Protein AF-A0AAV0F0S5-F1 (afdb_monomer_lite)

Structure (mmCIF, N/CA/C/O backbone):
data_AF-A0AAV0F0S5-F1
#
_entry.id   AF-A0AAV0F0S5-F1
#
loop_
_atom_site.group_PDB
_atom_site.id
_atom_site.type_symbol
_atom_site.label_atom_id
_atom_site.label_alt_id
_atom_site.label_comp_id
_atom_site.label_asym_id
_atom_site.label_entity_id
_atom_site.label_seq_id
_atom_site.pdbx_PDB_ins_code
_atom_site.Cartn_x
_atom_site.Cartn_y
_atom_site.Cartn_z
_atom_site.occupancy
_atom_site.B_iso_or_equiv
_atom_site.auth_seq_id
_atom_site.auth_comp_id
_atom_site.auth_asym_id
_atom_site.auth_atom_id
_atom_site.pdbx_PDB_model_num
ATOM 1 N N . MET A 1 1 ? 5.215 -24.423 -6.936 1.00 80.44 1 MET A N 1
ATOM 2 C CA . MET A 1 1 ? 5.746 -23.051 -6.999 1.00 80.44 1 MET A CA 1
ATOM 3 C C . MET A 1 1 ? 5.477 -22.567 -8.406 1.00 80.44 1 MET A C 1
ATOM 5 O O . MET A 1 1 ? 5.704 -23.356 -9.315 1.00 80.44 1 MET A O 1
ATOM 9 N N . THR A 1 2 ? 4.911 -21.379 -8.578 1.00 93.62 2 THR A N 1
ATOM 10 C CA . THR A 1 2 ? 4.655 -20.808 -9.909 1.00 93.62 2 THR A CA 1
ATOM 11 C C . THR A 1 2 ? 5.805 -19.879 -10.253 1.00 93.62 2 THR A C 1
ATOM 13 O O . THR A 1 2 ? 6.111 -18.997 -9.453 1.00 93.62 2 THR A O 1
ATOM 16 N N . ASP A 1 3 ? 6.445 -20.079 -11.400 1.00 95.69 3 ASP A N 1
ATOM 17 C CA . ASP A 1 3 ? 7.472 -19.161 -11.885 1.00 95.69 3 ASP A CA 1
ATOM 18 C C . ASP A 1 3 ? 6.810 -17.918 -12.485 1.00 95.69 3 ASP A C 1
ATOM 20 O O . ASP A 1 3 ? 5.857 -18.015 -13.261 1.00 95.69 3 ASP A O 1
ATOM 24 N N . CYS A 1 4 ? 7.280 -16.738 -12.095 1.00 96.50 4 CYS A N 1
ATOM 25 C CA . CYS A 1 4 ? 6.761 -15.458 -12.559 1.00 96.50 4 CYS A CA 1
ATOM 26 C C . CYS A 1 4 ? 7.911 -14.504 -12.866 1.00 96.50 4 CYS A C 1
ATOM 28 O O . CYS A 1 4 ? 8.893 -14.429 -12.126 1.00 96.50 4 CYS A O 1
ATOM 30 N N . ILE A 1 5 ? 7.757 -13.744 -13.944 1.00 96.31 5 ILE A N 1
ATOM 31 C CA . ILE A 1 5 ? 8.753 -12.773 -14.379 1.00 96.31 5 ILE A CA 1
ATOM 32 C C . ILE A 1 5 ? 8.705 -11.551 -13.465 1.00 96.31 5 ILE A C 1
ATOM 34 O O . ILE A 1 5 ? 7.685 -10.868 -13.377 1.00 96.31 5 ILE A O 1
ATOM 38 N N . PHE A 1 6 ? 9.822 -11.266 -12.808 1.00 97.12 6 PHE A N 1
ATOM 39 C CA . PHE A 1 6 ? 10.027 -10.093 -11.978 1.00 97.12 6 PHE A CA 1
ATOM 40 C C . PHE A 1 6 ? 10.929 -9.104 -12.706 1.00 97.12 6 PHE A C 1
ATOM 42 O O . PHE A 1 6 ? 12.131 -9.310 -12.854 1.00 97.12 6 PHE A O 1
ATOM 49 N N . ILE A 1 7 ? 10.338 -8.004 -13.158 1.00 96.06 7 ILE A N 1
ATOM 50 C CA . ILE A 1 7 ? 11.076 -6.976 -13.883 1.00 96.06 7 ILE A CA 1
ATOM 51 C C . ILE A 1 7 ? 11.902 -6.147 -12.904 1.00 96.06 7 ILE A C 1
ATOM 53 O O . ILE A 1 7 ? 11.374 -5.586 -11.936 1.00 96.06 7 ILE A O 1
ATOM 57 N N . VAL A 1 8 ? 13.189 -6.025 -13.214 1.00 94.81 8 VAL A N 1
ATOM 58 C CA . VAL A 1 8 ? 14.142 -5.141 -12.549 1.00 94.81 8 VAL A CA 1
ATOM 59 C C . VAL A 1 8 ? 14.718 -4.145 -13.553 1.00 94.81 8 VAL A C 1
ATOM 61 O O . VAL A 1 8 ? 14.645 -4.322 -14.768 1.00 94.81 8 VAL A O 1
ATOM 64 N N . ARG A 1 9 ? 15.250 -3.037 -13.042 1.00 92.44 9 ARG A N 1
ATOM 65 C CA . ARG A 1 9 ? 15.855 -1.991 -13.868 1.00 92.44 9 ARG A CA 1
ATOM 66 C C . ARG A 1 9 ? 17.347 -2.243 -14.007 1.00 92.44 9 ARG A C 1
ATOM 68 O O . ARG A 1 9 ? 18.013 -2.455 -12.992 1.00 92.44 9 ARG A O 1
ATOM 75 N N . ASP A 1 10 ? 17.879 -2.083 -15.212 1.00 91.00 10 ASP A N 1
ATOM 76 C CA . ASP A 1 10 ? 19.322 -1.991 -15.414 1.00 91.00 10 ASP A CA 1
ATOM 77 C C . ASP A 1 10 ? 19.907 -0.847 -14.568 1.00 91.00 10 ASP A C 1
ATOM 79 O O . ASP A 1 10 ? 19.306 0.222 -14.416 1.00 91.00 10 ASP A O 1
ATOM 83 N N . ALA A 1 11 ? 21.110 -1.039 -14.018 1.00 85.12 11 ALA A N 1
ATOM 84 C CA . ALA A 1 11 ? 21.706 -0.106 -13.053 1.00 85.12 11 ALA A CA 1
ATOM 85 C C . ALA A 1 11 ? 21.793 1.350 -13.561 1.00 85.12 11 ALA A C 1
ATOM 87 O O . ALA A 1 11 ? 21.666 2.292 -12.777 1.00 85.12 11 ALA A O 1
ATOM 88 N N . ASN A 1 12 ? 21.964 1.529 -14.874 1.00 81.69 12 ASN A N 1
ATOM 89 C CA . ASN A 1 12 ? 22.128 2.831 -15.518 1.00 81.69 12 ASN A CA 1
ATOM 90 C C . ASN A 1 12 ? 20.879 3.312 -16.271 1.00 81.69 12 ASN A C 1
ATOM 92 O O . ASN A 1 12 ? 20.899 4.417 -16.818 1.00 81.69 12 ASN A O 1
ATOM 96 N N . ASP A 1 13 ? 19.797 2.527 -16.311 1.00 84.12 13 ASP A N 1
ATOM 97 C CA . ASP A 1 13 ? 18.591 2.944 -17.021 1.00 84.12 13 ASP A CA 1
ATOM 98 C C . ASP A 1 13 ? 17.788 3.963 -16.203 1.00 84.12 13 ASP A C 1
ATOM 100 O O . ASP A 1 13 ? 17.496 3.788 -15.020 1.00 84.12 13 ASP A O 1
ATOM 104 N N . ARG A 1 14 ? 17.419 5.061 -16.861 1.00 81.81 14 ARG A N 1
ATOM 105 C CA . ARG A 1 14 ? 16.510 6.094 -16.339 1.00 81.81 14 ARG A CA 1
ATOM 106 C C . ARG A 1 14 ? 15.388 6.413 -17.324 1.00 81.81 14 ARG A C 1
ATOM 108 O O . ARG A 1 14 ? 14.684 7.400 -17.150 1.00 81.81 14 ARG A O 1
ATOM 115 N N . SER A 1 15 ? 15.238 5.607 -18.374 1.00 85.19 15 SER A N 1
ATOM 116 C CA . SER A 1 15 ? 14.303 5.863 -19.472 1.00 85.19 15 SER A CA 1
ATOM 117 C C . SER A 1 15 ? 12.843 5.577 -19.126 1.00 85.19 15 SER A C 1
ATOM 119 O O . SER A 1 15 ? 11.958 5.925 -19.906 1.00 85.19 15 SER A O 1
ATOM 121 N N . GLY A 1 16 ? 12.591 4.910 -17.994 1.00 88.25 16 GLY A N 1
ATOM 122 C CA . GLY A 1 16 ? 11.254 4.474 -17.604 1.00 88.25 16 GLY A CA 1
ATOM 123 C C . GLY A 1 16 ? 10.758 3.249 -18.374 1.00 88.25 16 GLY A C 1
ATOM 124 O O . GLY A 1 16 ? 9.627 2.830 -18.151 1.00 88.25 16 GLY A O 1
ATOM 125 N N . ARG A 1 17 ? 11.584 2.651 -19.248 1.00 89.69 17 ARG A N 1
ATOM 126 C CA . ARG A 1 17 ? 11.204 1.490 -20.068 1.00 89.69 17 ARG A CA 1
ATOM 127 C C . ARG A 1 17 ? 10.786 0.299 -19.220 1.00 89.69 17 ARG A C 1
ATOM 129 O O . ARG A 1 17 ? 9.694 -0.207 -19.423 1.00 89.69 17 ARG A O 1
ATOM 136 N N . ALA A 1 18 ? 11.581 -0.063 -18.209 1.00 92.56 18 ALA A N 1
ATOM 137 C CA . ALA A 1 18 ? 11.238 -1.157 -17.298 1.00 92.56 18 ALA A CA 1
ATOM 138 C C . ALA A 1 18 ? 9.847 -0.977 -16.664 1.00 92.56 18 ALA A C 1
ATOM 140 O O . ALA A 1 18 ? 9.053 -1.908 -16.567 1.00 92.56 18 ALA A O 1
ATOM 141 N N . PHE A 1 19 ? 9.530 0.259 -16.277 1.00 93.50 19 PHE A N 1
ATOM 142 C CA . PHE A 1 19 ? 8.252 0.602 -15.669 1.00 93.50 19 PHE A CA 1
ATOM 143 C C . PHE A 1 19 ? 7.096 0.547 -16.678 1.00 93.50 19 PHE A C 1
ATOM 145 O O . PHE A 1 19 ? 6.033 0.006 -16.371 1.00 93.50 19 PHE A O 1
ATOM 152 N N . ALA A 1 20 ? 7.307 1.072 -17.887 1.00 91.38 20 ALA A N 1
ATOM 153 C CA . ALA A 1 20 ? 6.333 1.022 -18.971 1.00 91.38 20 ALA A CA 1
ATOM 154 C C . ALA A 1 20 ? 6.019 -0.427 -19.385 1.00 91.38 20 ALA A C 1
ATOM 156 O O . ALA A 1 20 ? 4.849 -0.773 -19.535 1.00 91.38 20 ALA A O 1
ATOM 157 N N . SER A 1 21 ? 7.035 -1.293 -19.464 1.00 91.38 21 SER A N 1
ATOM 158 C CA . SER A 1 21 ? 6.871 -2.728 -19.722 1.00 91.38 21 SER A CA 1
ATOM 159 C C . SER A 1 21 ? 6.011 -3.407 -18.658 1.00 91.38 21 SER A C 1
ATOM 161 O O . SER A 1 21 ? 5.081 -4.131 -19.004 1.00 91.38 21 SER A O 1
ATOM 163 N N . CYS A 1 22 ? 6.238 -3.127 -1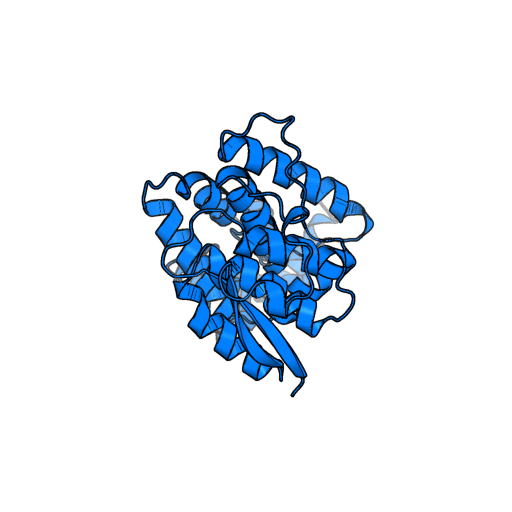7.368 1.00 92.75 22 CYS A N 1
ATOM 164 C CA . CYS A 1 22 ? 5.366 -3.637 -16.306 1.00 92.75 22 CYS A CA 1
ATOM 165 C C . CYS A 1 22 ? 3.912 -3.182 -16.477 1.00 92.75 22 CYS A C 1
ATOM 167 O O . CYS A 1 22 ? 2.997 -3.964 -16.242 1.00 92.75 22 CYS A O 1
ATOM 169 N N . CYS A 1 23 ? 3.685 -1.922 -16.864 1.00 91.75 23 CYS A N 1
ATOM 170 C CA . CYS A 1 23 ? 2.331 -1.407 -17.075 1.00 91.75 23 CYS A CA 1
ATOM 171 C C . CYS A 1 23 ? 1.627 -2.133 -18.226 1.00 91.75 23 CYS A C 1
ATOM 173 O O . CYS A 1 23 ? 0.479 -2.538 -18.062 1.00 91.75 23 CYS A O 1
ATOM 175 N N . ALA A 1 24 ? 2.329 -2.342 -19.345 1.00 90.44 24 ALA A N 1
ATOM 176 C CA . ALA A 1 24 ? 1.813 -3.103 -20.480 1.00 90.44 24 ALA A CA 1
ATOM 177 C C . ALA A 1 24 ? 1.439 -4.534 -20.069 1.00 90.44 24 ALA A C 1
ATOM 179 O O . ALA A 1 24 ? 0.318 -4.974 -20.302 1.00 90.44 24 ALA A O 1
ATOM 180 N N . LEU A 1 25 ? 2.335 -5.216 -19.348 1.00 91.88 25 LEU A N 1
ATOM 181 C CA . LEU A 1 25 ? 2.084 -6.571 -18.860 1.00 91.88 25 LEU A CA 1
ATOM 182 C C . LEU A 1 25 ? 0.905 -6.640 -17.887 1.00 91.88 25 LEU A C 1
ATOM 184 O O . LEU A 1 25 ? 0.163 -7.612 -17.915 1.00 91.88 25 LEU A O 1
ATOM 188 N N . ILE A 1 26 ? 0.692 -5.629 -17.039 1.00 93.06 26 ILE A N 1
ATOM 189 C CA . ILE A 1 26 ? -0.471 -5.592 -16.139 1.00 93.06 26 ILE A CA 1
ATOM 190 C C . ILE A 1 26 ? -1.779 -5.492 -16.922 1.00 93.06 26 ILE A C 1
ATOM 192 O O . ILE A 1 26 ? -2.748 -6.143 -16.533 1.00 93.06 26 ILE A O 1
ATOM 196 N N . TRP A 1 27 ? -1.839 -4.697 -17.992 1.00 88.19 27 TRP A N 1
ATOM 197 C CA . TRP A 1 27 ? -3.078 -4.522 -18.757 1.00 88.19 27 TRP A CA 1
ATOM 198 C C . TRP A 1 27 ? -3.574 -5.819 -19.392 1.00 88.19 27 TRP A C 1
ATOM 200 O O . TRP A 1 27 ? -4.781 -6.056 -19.373 1.00 88.19 27 TRP A O 1
ATOM 210 N N . ASP A 1 28 ? -2.654 -6.677 -19.828 1.00 87.12 28 ASP A N 1
ATOM 211 C CA . ASP A 1 28 ? -2.968 -7.943 -20.494 1.00 87.12 28 ASP A CA 1
ATOM 212 C C . ASP A 1 28 ? -2.883 -9.166 -19.556 1.00 87.12 28 ASP A C 1
ATOM 214 O O . ASP A 1 28 ? -2.967 -10.312 -20.000 1.00 87.12 28 ASP A O 1
ATOM 218 N N . CYS A 1 29 ? -2.710 -8.956 -18.243 1.00 90.62 29 CYS A N 1
ATOM 219 C CA . CYS A 1 29 ? -2.551 -10.048 -17.283 1.00 90.62 29 CYS A CA 1
ATOM 220 C C . CYS A 1 29 ? -3.854 -10.404 -16.555 1.00 90.62 29 CYS A C 1
ATOM 222 O O . CYS A 1 29 ? -4.345 -9.657 -15.698 1.00 90.62 29 CYS A O 1
ATOM 224 N N . ASP A 1 30 ? -4.334 -11.618 -16.831 1.00 88.38 30 ASP A N 1
ATOM 225 C CA . ASP A 1 30 ? -5.428 -12.275 -16.106 1.00 88.38 30 ASP A CA 1
ATOM 226 C C . ASP A 1 30 ? -4.936 -13.244 -15.013 1.00 88.38 30 ASP A C 1
ATOM 228 O O . ASP A 1 30 ? -5.698 -13.627 -14.119 1.00 88.38 30 ASP A O 1
ATOM 232 N N . GLU A 1 31 ? -3.662 -13.658 -15.050 1.00 93.06 31 GLU A N 1
ATOM 233 C CA . GLU A 1 31 ? -3.106 -14.603 -14.077 1.00 93.06 31 GLU A CA 1
ATOM 234 C C . GLU A 1 31 ? -2.739 -13.890 -12.773 1.00 93.06 31 GLU A C 1
ATOM 236 O O . GLU A 1 31 ? -1.937 -12.959 -12.721 1.00 93.06 31 GLU A O 1
ATOM 241 N N . SER A 1 32 ? -3.344 -14.347 -11.680 1.00 92.00 32 SER A N 1
ATOM 242 C CA . SER A 1 32 ? -3.296 -13.649 -10.400 1.00 92.00 32 SER A CA 1
ATOM 243 C C . SER A 1 32 ? -1.883 -13.507 -9.820 1.00 92.00 32 SER A C 1
ATOM 245 O O . SER A 1 32 ? -1.608 -12.525 -9.128 1.00 92.00 32 SER A O 1
ATOM 247 N N . SER A 1 33 ? -1.007 -14.493 -10.010 1.00 94.62 33 SER A N 1
ATOM 248 C CA . SER A 1 33 ? 0.351 -14.493 -9.452 1.00 94.62 33 SER A CA 1
ATOM 249 C C . SER A 1 33 ? 1.271 -13.568 -10.245 1.00 94.62 33 SER A C 1
ATOM 251 O O . SER A 1 33 ? 1.870 -12.680 -9.645 1.00 94.62 33 SER A O 1
ATOM 253 N N . ALA A 1 34 ? 1.284 -13.682 -11.570 1.00 95.81 34 ALA A N 1
ATOM 254 C CA . ALA A 1 34 ? 2.013 -12.822 -12.490 1.00 95.81 34 ALA A CA 1
ATOM 255 C C . ALA A 1 34 ? 1.593 -11.359 -12.325 1.00 95.81 34 ALA A C 1
ATOM 257 O O . ALA A 1 34 ? 2.450 -10.501 -12.141 1.00 95.81 34 ALA A O 1
ATOM 258 N N . LEU A 1 35 ? 0.287 -11.076 -12.238 1.00 96.25 35 LEU A N 1
ATOM 259 C CA . LEU A 1 35 ? -0.223 -9.733 -11.951 1.00 96.25 35 LEU A CA 1
ATOM 260 C C . LEU A 1 35 ? 0.368 -9.156 -10.656 1.00 96.25 35 LEU A C 1
ATOM 262 O O . LEU A 1 35 ? 0.749 -7.987 -10.601 1.00 96.25 35 LEU A O 1
ATOM 266 N N . CYS A 1 36 ? 0.432 -9.966 -9.597 1.00 96.25 36 CYS A N 1
ATOM 267 C CA . CYS A 1 36 ? 1.005 -9.543 -8.322 1.00 96.25 36 CYS A CA 1
ATOM 268 C C . CYS A 1 36 ? 2.517 -9.332 -8.420 1.00 96.25 36 CYS A C 1
ATOM 270 O O . CYS A 1 36 ? 3.036 -8.406 -7.800 1.00 96.25 36 CYS A O 1
ATOM 272 N N . VAL A 1 37 ? 3.217 -10.133 -9.223 1.00 97.44 37 VAL A N 1
ATOM 273 C CA . VAL A 1 37 ? 4.641 -9.924 -9.491 1.00 97.44 37 VAL A CA 1
ATOM 274 C C . VAL A 1 37 ? 4.875 -8.639 -10.274 1.00 97.44 37 VAL A C 1
ATOM 276 O O . VAL A 1 37 ? 5.690 -7.834 -9.837 1.00 97.44 37 VAL A O 1
ATOM 279 N N . TYR A 1 38 ? 4.103 -8.356 -11.323 1.00 96.88 38 TYR A N 1
ATOM 280 C CA . TYR A 1 38 ? 4.221 -7.107 -12.082 1.00 96.88 38 TYR A CA 1
ATOM 281 C C . TYR A 1 38 ? 3.857 -5.871 -11.250 1.00 96.88 38 TYR A C 1
ATOM 283 O O . TYR A 1 38 ? 4.544 -4.849 -11.313 1.00 96.88 38 TYR A O 1
ATOM 291 N N . ALA A 1 39 ? 2.823 -5.957 -10.405 1.00 96.69 39 ALA A N 1
ATOM 292 C CA . ALA A 1 39 ? 2.501 -4.899 -9.447 1.00 96.69 39 ALA A CA 1
ATOM 293 C C . ALA A 1 39 ? 3.639 -4.688 -8.432 1.00 96.69 39 ALA A C 1
ATOM 295 O O . ALA A 1 39 ? 3.985 -3.550 -8.109 1.00 96.69 39 ALA A O 1
ATOM 296 N N . GLY A 1 40 ? 4.248 -5.781 -7.967 1.00 97.31 40 GLY A N 1
ATOM 297 C CA . GLY A 1 40 ? 5.458 -5.775 -7.154 1.00 97.31 40 GLY A CA 1
ATOM 298 C C . GLY A 1 40 ? 6.626 -5.079 -7.839 1.00 97.31 40 GLY A C 1
ATOM 299 O O . GLY A 1 40 ? 7.205 -4.167 -7.253 1.00 97.31 40 GLY A O 1
ATOM 300 N N . SER A 1 41 ? 6.908 -5.439 -9.094 1.00 97.25 41 SER A N 1
ATOM 301 C CA . SER A 1 41 ? 7.938 -4.814 -9.925 1.00 97.25 41 SER A CA 1
ATOM 302 C C . SER A 1 41 ? 7.724 -3.311 -10.033 1.00 97.25 41 SER A C 1
ATOM 304 O O . SER A 1 41 ? 8.652 -2.558 -9.759 1.00 97.25 41 SER A O 1
ATOM 306 N N . ILE A 1 42 ? 6.505 -2.842 -10.332 1.00 96.00 42 ILE A N 1
ATOM 307 C CA . ILE A 1 42 ? 6.183 -1.403 -10.337 1.00 96.00 42 ILE A CA 1
ATOM 308 C C . ILE A 1 42 ? 6.586 -0.740 -9.019 1.00 96.00 42 ILE A C 1
ATOM 310 O O . ILE A 1 42 ? 7.257 0.293 -9.036 1.00 96.00 42 ILE A O 1
ATOM 314 N N . ILE A 1 43 ? 6.215 -1.336 -7.881 1.00 97.19 43 ILE A N 1
ATOM 315 C CA . ILE A 1 43 ? 6.516 -0.783 -6.556 1.00 97.19 43 ILE A CA 1
ATOM 316 C C . ILE A 1 43 ? 8.031 -0.715 -6.327 1.00 97.19 43 ILE A C 1
ATOM 318 O O . ILE A 1 43 ? 8.541 0.327 -5.908 1.00 97.19 43 ILE A O 1
ATOM 322 N N . THR A 1 44 ? 8.752 -1.797 -6.624 1.00 97.25 44 THR A N 1
ATOM 323 C CA . THR A 1 44 ? 10.189 -1.925 -6.352 1.00 97.25 44 THR A CA 1
ATOM 324 C C . THR A 1 44 ? 11.080 -1.205 -7.360 1.00 97.25 44 THR A C 1
ATOM 326 O O . THR A 1 44 ? 12.207 -0.860 -7.024 1.00 97.25 44 THR A O 1
ATOM 329 N N . LEU A 1 45 ? 10.603 -0.935 -8.578 1.00 96.19 45 LEU A N 1
ATOM 330 C CA . LEU A 1 45 ? 11.345 -0.159 -9.580 1.00 96.19 45 LEU A CA 1
ATOM 331 C C . LEU A 1 45 ? 11.564 1.292 -9.129 1.00 96.19 45 LEU A C 1
ATOM 333 O O . LEU A 1 45 ? 12.600 1.885 -9.425 1.00 96.19 45 LEU A O 1
ATOM 337 N N . VAL A 1 46 ? 10.598 1.851 -8.398 1.00 94.88 46 VAL A N 1
ATOM 338 C CA . VAL A 1 46 ? 10.691 3.188 -7.789 1.00 94.88 46 VAL A CA 1
ATOM 339 C C . VAL A 1 46 ? 11.312 3.124 -6.393 1.00 94.88 46 VAL A C 1
ATOM 341 O O . VAL A 1 46 ? 12.022 4.045 -5.999 1.00 94.88 46 VAL A O 1
ATOM 344 N N . ALA A 1 47 ? 11.107 2.021 -5.668 1.00 95.38 47 ALA A N 1
ATOM 345 C CA . ALA A 1 47 ? 11.640 1.803 -4.326 1.00 95.38 47 ALA A CA 1
ATOM 346 C C . ALA A 1 47 ? 12.498 0.519 -4.245 1.00 95.38 47 ALA A C 1
ATOM 348 O O . ALA A 1 47 ? 12.047 -0.486 -3.682 1.00 95.38 47 ALA A O 1
ATOM 349 N N . PRO A 1 48 ? 13.742 0.514 -4.771 1.00 95.69 48 PRO A N 1
ATOM 350 C CA . PRO A 1 48 ? 14.571 -0.697 -4.830 1.00 95.69 48 PRO A CA 1
ATOM 351 C C . PRO A 1 48 ? 14.890 -1.313 -3.463 1.00 95.69 48 PRO A C 1
ATOM 353 O O . PRO A 1 48 ? 15.089 -2.522 -3.356 1.00 95.69 48 PRO A O 1
ATOM 356 N N . SER A 1 49 ? 14.881 -0.511 -2.394 1.00 96.44 49 SER A N 1
ATOM 357 C CA . SER A 1 49 ? 15.040 -0.989 -1.015 1.00 96.44 49 SER A CA 1
ATOM 358 C C . SER A 1 49 ? 13.942 -1.969 -0.578 1.00 96.44 49 SER A C 1
ATOM 360 O O . SER A 1 49 ? 14.144 -2.724 0.369 1.00 96.44 49 SER A O 1
ATOM 362 N N . LEU A 1 50 ? 12.805 -2.013 -1.281 1.00 97.81 50 LEU A N 1
ATOM 363 C CA . LEU A 1 50 ? 11.709 -2.940 -1.003 1.00 97.81 50 LEU A CA 1
ATOM 364 C C . LEU A 1 50 ? 11.891 -4.327 -1.639 1.00 97.81 50 LEU A C 1
ATOM 366 O O . LEU A 1 50 ? 11.146 -5.241 -1.285 1.00 97.81 50 LEU A O 1
ATOM 370 N N . ILE A 1 51 ? 12.870 -4.520 -2.534 1.00 97.75 51 ILE A N 1
ATOM 371 C CA . ILE A 1 51 ? 13.092 -5.799 -3.234 1.00 97.75 51 ILE A CA 1
ATOM 372 C C . ILE A 1 51 ? 13.242 -6.980 -2.257 1.00 97.75 51 ILE A C 1
ATOM 374 O O . ILE A 1 51 ? 12.530 -7.969 -2.438 1.00 97.75 51 ILE A O 1
ATOM 378 N N . PRO A 1 52 ? 14.081 -6.926 -1.200 1.00 97.94 52 PRO A N 1
ATOM 379 C CA . PRO A 1 52 ? 14.238 -8.064 -0.289 1.00 97.94 52 PRO A CA 1
ATOM 380 C C . PRO A 1 52 ? 12.924 -8.467 0.398 1.00 97.94 52 PRO A C 1
ATOM 382 O O . PRO A 1 52 ? 12.617 -9.655 0.538 1.00 97.94 52 PRO A O 1
ATOM 385 N N . HIS A 1 53 ? 12.110 -7.477 0.771 1.00 97.88 53 HIS A N 1
ATOM 386 C CA . HIS A 1 53 ? 10.800 -7.690 1.384 1.00 97.88 53 HIS A CA 1
ATOM 387 C C . HIS A 1 53 ? 9.802 -8.282 0.385 1.00 97.88 53 HIS A C 1
ATOM 389 O O . HIS A 1 53 ? 9.077 -9.218 0.719 1.00 97.88 53 HIS A O 1
ATOM 395 N N . PHE A 1 54 ? 9.818 -7.798 -0.859 1.00 97.88 54 PHE A N 1
ATOM 396 C CA . PHE A 1 54 ? 8.986 -8.336 -1.929 1.00 97.88 54 PHE A CA 1
ATOM 397 C C . PHE A 1 54 ? 9.313 -9.806 -2.242 1.00 97.88 54 PHE A C 1
ATOM 399 O O . PHE A 1 54 ? 8.404 -10.628 -2.368 1.00 97.88 54 PHE A O 1
ATOM 406 N N . ARG A 1 55 ? 10.602 -10.171 -2.306 1.00 97.62 55 ARG A N 1
ATOM 407 C CA . ARG A 1 55 ? 11.036 -11.562 -2.545 1.00 97.62 55 ARG A CA 1
ATOM 408 C C . ARG A 1 55 ? 10.612 -12.509 -1.425 1.00 97.62 55 ARG A C 1
ATOM 410 O O . ARG A 1 55 ? 10.140 -13.615 -1.692 1.00 97.62 55 ARG A O 1
ATOM 417 N N . THR A 1 56 ? 10.748 -12.059 -0.178 1.00 96.62 56 THR A N 1
ATOM 418 C CA . THR A 1 56 ? 10.332 -12.828 1.005 1.00 96.62 56 THR A CA 1
ATOM 419 C C . THR A 1 56 ? 8.839 -13.141 0.935 1.00 96.62 56 THR A C 1
ATOM 421 O O . THR A 1 56 ? 8.432 -14.297 1.020 1.00 96.62 56 THR A O 1
ATOM 424 N N . MET A 1 57 ? 8.027 -12.120 0.679 1.00 96.06 57 MET A N 1
ATOM 425 C CA . MET A 1 57 ? 6.577 -12.248 0.557 1.00 96.06 57 MET A CA 1
ATOM 426 C C . MET A 1 57 ? 6.154 -13.082 -0.666 1.00 96.06 57 MET A C 1
ATOM 428 O O . MET A 1 57 ? 5.274 -13.932 -0.552 1.00 96.06 57 MET A O 1
ATOM 432 N N . SER A 1 58 ? 6.840 -12.958 -1.807 1.00 95.38 58 SER A N 1
ATOM 433 C CA . SER A 1 58 ? 6.592 -13.803 -2.992 1.00 95.38 58 SER A CA 1
ATOM 434 C C . SER A 1 58 ? 6.830 -15.291 -2.712 1.00 95.38 58 SER A C 1
ATOM 436 O O . SER A 1 58 ? 6.040 -16.137 -3.131 1.00 95.38 58 SER A O 1
ATOM 438 N N . THR A 1 59 ? 7.857 -15.610 -1.921 1.00 95.06 59 THR A N 1
ATOM 439 C CA . THR A 1 59 ? 8.142 -16.988 -1.492 1.00 95.06 59 THR A CA 1
ATOM 440 C C . THR A 1 59 ? 7.002 -17.550 -0.636 1.00 95.06 59 THR A C 1
ATOM 442 O O . THR A 1 59 ? 6.581 -18.689 -0.838 1.00 95.06 59 THR A O 1
ATOM 445 N N . VAL A 1 60 ? 6.439 -16.742 0.272 1.00 92.75 60 VAL A N 1
ATOM 446 C CA . VAL A 1 60 ? 5.266 -17.115 1.089 1.00 92.75 60 VAL A CA 1
ATOM 447 C C . VAL A 1 60 ? 4.028 -17.365 0.220 1.00 92.75 60 VAL A C 1
ATOM 449 O O . VAL A 1 60 ? 3.232 -18.253 0.521 1.00 92.75 60 VAL A O 1
ATOM 452 N N . LEU A 1 61 ? 3.889 -16.640 -0.893 1.00 92.31 61 LEU A N 1
ATOM 453 C CA . LEU A 1 61 ? 2.831 -16.860 -1.884 1.00 92.31 61 LEU A CA 1
ATOM 454 C C . LEU A 1 61 ? 3.073 -18.088 -2.782 1.00 92.31 61 LEU A C 1
ATOM 456 O O . LEU A 1 61 ? 2.237 -18.388 -3.635 1.00 92.31 61 LEU A O 1
ATOM 460 N N . GLY A 1 62 ? 4.186 -18.809 -2.606 1.00 95.19 62 GLY A N 1
ATOM 461 C CA . GLY A 1 62 ? 4.546 -19.956 -3.438 1.00 95.19 62 GLY A CA 1
ATOM 462 C C . GLY A 1 62 ? 4.959 -19.564 -4.858 1.00 95.19 62 GLY A C 1
ATOM 463 O O . GLY A 1 62 ? 4.810 -20.377 -5.777 1.00 95.19 62 GLY A O 1
ATOM 464 N N . VAL A 1 63 ? 5.457 -18.339 -5.038 1.00 96.56 63 VAL A N 1
ATOM 465 C CA . VAL A 1 63 ? 5.918 -17.795 -6.317 1.00 96.56 63 VAL A CA 1
ATOM 466 C C . VAL A 1 63 ? 7.444 -17.760 -6.345 1.00 96.56 63 VAL A C 1
ATOM 468 O O . VAL A 1 63 ? 8.086 -17.270 -5.418 1.00 96.56 63 VAL A O 1
ATOM 471 N N . SER A 1 64 ? 8.008 -18.281 -7.427 1.00 96.62 64 SER A N 1
ATOM 472 C CA . SER A 1 64 ? 9.427 -18.211 -7.761 1.00 96.62 64 SER A CA 1
ATOM 473 C C . SER A 1 64 ? 9.623 -17.058 -8.745 1.00 96.62 64 SER A C 1
ATOM 475 O O . SER A 1 64 ? 8.869 -16.920 -9.707 1.00 96.62 64 SER A O 1
ATOM 477 N N . LEU A 1 65 ? 10.576 -16.172 -8.457 1.00 97.44 65 LEU A N 1
ATOM 478 C CA . LEU A 1 65 ? 10.797 -14.955 -9.237 1.00 97.44 65 LEU A CA 1
ATOM 479 C C . LEU A 1 65 ? 11.947 -15.170 -10.217 1.00 97.44 65 LEU A C 1
ATOM 481 O O . LEU A 1 65 ? 13.054 -15.506 -9.798 1.00 97.44 65 LEU A O 1
ATOM 485 N N . ILE A 1 66 ? 11.678 -14.931 -11.497 1.00 96.56 66 ILE A N 1
ATOM 486 C CA . ILE A 1 66 ? 12.681 -14.903 -12.561 1.00 96.56 66 ILE A CA 1
ATOM 487 C C . ILE A 1 66 ? 12.981 -13.441 -12.854 1.00 96.56 66 ILE A C 1
ATOM 489 O O . ILE A 1 66 ? 12.125 -12.730 -13.378 1.00 96.56 66 ILE A O 1
ATOM 493 N N . ASP A 1 67 ? 14.174 -12.989 -12.486 1.00 95.69 67 ASP A N 1
ATOM 494 C CA . ASP A 1 67 ? 14.587 -11.614 -12.740 1.00 95.69 67 ASP A CA 1
ATOM 495 C C . ASP A 1 67 ? 14.783 -11.392 -14.241 1.00 95.69 67 ASP A C 1
ATOM 497 O O . ASP A 1 67 ? 15.476 -12.167 -14.896 1.00 95.69 67 ASP A O 1
ATOM 501 N N . VAL A 1 68 ? 14.185 -10.321 -14.760 1.00 95.12 68 VAL A N 1
ATOM 502 C CA . VAL A 1 68 ? 14.415 -9.832 -16.122 1.00 95.12 68 VAL A CA 1
ATOM 503 C C . VAL A 1 68 ? 14.786 -8.358 -16.042 1.00 95.12 68 VAL A C 1
ATOM 505 O O . VAL A 1 68 ? 13.999 -7.528 -15.573 1.00 95.12 68 VAL A O 1
ATOM 508 N N . SER A 1 69 ? 15.998 -8.038 -16.473 1.00 93.19 69 SER A N 1
ATOM 509 C CA . SER A 1 69 ? 16.591 -6.707 -16.392 1.00 93.19 69 SER A CA 1
ATOM 510 C C . SER A 1 69 ? 16.284 -5.922 -17.657 1.00 93.19 69 SER A C 1
ATOM 512 O O . SER A 1 69 ? 16.613 -6.334 -18.764 1.00 93.19 69 SER A O 1
ATOM 514 N N . LEU A 1 70 ? 15.617 -4.781 -17.515 1.00 91.00 70 LEU A N 1
ATOM 515 C CA . LEU A 1 70 ? 15.255 -3.942 -18.654 1.00 91.00 70 LEU A CA 1
ATOM 516 C C . LEU A 1 70 ? 16.054 -2.634 -18.681 1.00 91.00 70 LEU A C 1
ATOM 518 O O . LEU A 1 70 ? 16.262 -2.025 -17.622 1.00 91.00 70 LEU A O 1
ATOM 522 N N . PRO A 1 71 ? 16.422 -2.149 -19.887 1.00 87.75 71 PRO A N 1
ATOM 523 C CA . PRO A 1 71 ? 16.035 -2.666 -21.212 1.00 87.75 71 PRO A CA 1
ATOM 524 C C . PRO A 1 71 ? 16.882 -3.825 -21.776 1.00 87.75 71 PRO A C 1
ATOM 526 O O . PRO A 1 71 ? 16.537 -4.315 -22.847 1.00 87.75 71 PRO A O 1
ATOM 529 N N . SER A 1 72 ? 17.966 -4.253 -21.120 1.00 87.69 72 SER A N 1
ATOM 530 C CA . SER A 1 72 ? 18.923 -5.218 -21.694 1.00 87.69 72 SER A CA 1
ATOM 531 C C . SER A 1 72 ? 18.344 -6.587 -22.083 1.00 87.69 72 SER A C 1
ATOM 533 O O . SER A 1 72 ? 18.838 -7.199 -23.027 1.00 87.69 72 SER A O 1
ATOM 535 N N . GLU A 1 73 ? 17.289 -7.048 -21.412 1.00 88.00 73 GLU A N 1
ATOM 536 C CA . GLU A 1 73 ? 16.660 -8.357 -21.631 1.00 88.00 73 GLU A CA 1
ATOM 537 C C . GLU A 1 73 ? 15.237 -8.242 -22.214 1.00 88.00 73 GLU A C 1
ATOM 539 O O . GLU A 1 73 ? 14.408 -9.130 -22.020 1.00 88.00 73 GLU A O 1
ATOM 544 N N . ILE A 1 74 ? 14.921 -7.155 -22.929 1.00 83.50 74 ILE A N 1
ATOM 545 C CA . ILE A 1 74 ? 13.571 -6.897 -23.470 1.00 83.50 74 ILE A CA 1
ATOM 546 C C . ILE A 1 74 ? 13.044 -8.013 -24.383 1.00 83.50 74 ILE A C 1
ATOM 548 O O . ILE A 1 74 ? 11.868 -8.370 -24.290 1.00 83.50 74 ILE A O 1
ATOM 552 N N . ASP A 1 75 ? 13.926 -8.631 -25.171 1.00 82.94 75 ASP A N 1
ATOM 553 C CA . ASP A 1 75 ? 13.591 -9.728 -26.087 1.00 82.94 75 ASP A CA 1
ATOM 554 C C . ASP A 1 75 ? 13.016 -10.952 -25.357 1.00 82.94 75 ASP A C 1
ATOM 556 O O . ASP A 1 75 ? 12.247 -11.722 -25.932 1.00 82.94 75 ASP A O 1
ATOM 560 N N . SER A 1 76 ? 13.335 -11.121 -24.068 1.00 81.75 76 SER A N 1
ATOM 561 C CA . SER A 1 76 ? 12.811 -12.220 -23.246 1.00 81.75 76 SER A CA 1
ATOM 562 C C . SER A 1 76 ? 11.323 -12.076 -22.905 1.00 81.75 76 SER A C 1
ATOM 564 O O . SER A 1 76 ? 10.688 -13.053 -22.508 1.00 81.75 76 SER A O 1
ATOM 566 N N . LEU A 1 77 ? 10.752 -10.876 -23.066 1.00 78.69 77 LEU A N 1
ATOM 567 C CA . LEU A 1 77 ? 9.369 -10.572 -22.693 1.00 78.69 77 LEU A CA 1
ATOM 568 C C . LEU A 1 77 ? 8.382 -10.659 -23.859 1.00 78.69 77 LEU A C 1
ATOM 570 O O . LEU A 1 77 ? 7.188 -10.471 -23.637 1.00 78.69 77 LEU A O 1
ATOM 574 N N . PHE A 1 78 ? 8.856 -10.917 -25.085 1.00 78.62 78 PHE A N 1
ATOM 575 C CA . PHE A 1 78 ? 8.049 -10.857 -26.314 1.00 78.62 78 PHE A CA 1
ATOM 576 C C . PHE A 1 78 ? 7.248 -9.546 -26.455 1.00 78.62 78 PHE A C 1
ATOM 578 O O . PHE A 1 78 ? 6.191 -9.518 -27.086 1.00 78.62 78 PHE A O 1
ATOM 585 N N . LEU A 1 79 ? 7.739 -8.463 -25.845 1.00 77.81 79 LEU A N 1
ATOM 586 C CA . LEU A 1 79 ? 7.156 -7.133 -25.964 1.00 77.81 79 LEU A CA 1
ATOM 587 C C . LEU A 1 79 ? 7.735 -6.457 -27.204 1.00 77.81 79 LEU A C 1
ATOM 589 O O . LEU A 1 79 ? 8.941 -6.504 -27.431 1.00 77.81 79 LEU A O 1
ATOM 593 N N . ASP A 1 80 ? 6.876 -5.806 -27.981 1.00 73.88 80 ASP A N 1
ATOM 594 C CA . ASP A 1 80 ? 7.311 -4.966 -29.093 1.00 73.88 80 ASP A CA 1
ATOM 595 C C . ASP A 1 80 ? 8.054 -3.737 -28.536 1.00 73.88 80 ASP A C 1
ATOM 597 O O . ASP A 1 80 ? 7.461 -2.903 -27.845 1.00 73.88 80 ASP A O 1
ATOM 601 N N . GLU A 1 81 ? 9.365 -3.643 -28.786 1.00 68.69 81 GLU A N 1
ATOM 602 C CA . GLU A 1 81 ? 10.208 -2.554 -28.277 1.00 68.69 81 GLU A CA 1
ATOM 603 C C . GLU A 1 81 ? 9.711 -1.181 -28.757 1.00 68.69 81 GLU A C 1
ATOM 605 O O . GLU A 1 81 ? 9.770 -0.206 -27.998 1.00 68.69 81 GLU A O 1
ATOM 610 N N . ASP A 1 82 ? 9.148 -1.114 -29.967 1.00 69.44 82 ASP A N 1
ATOM 611 C CA . ASP A 1 82 ? 8.595 0.114 -30.538 1.00 69.44 82 ASP A CA 1
ATOM 612 C C . ASP A 1 82 ? 7.256 0.503 -29.885 1.00 69.44 82 ASP A C 1
ATOM 614 O O . ASP A 1 82 ? 6.875 1.679 -29.885 1.00 69.44 82 ASP A O 1
ATOM 618 N N . ALA A 1 83 ? 6.565 -0.453 -29.256 1.00 66.06 83 ALA A N 1
ATOM 619 C CA . ALA A 1 83 ? 5.336 -0.209 -28.506 1.00 66.06 83 ALA A CA 1
ATOM 620 C C . ALA A 1 83 ? 5.592 0.291 -27.072 1.00 66.06 83 ALA A C 1
ATOM 622 O O . ALA A 1 83 ? 4.699 0.886 -26.457 1.00 66.06 83 ALA A O 1
ATOM 623 N N . ILE A 1 84 ? 6.800 0.100 -26.520 1.00 71.75 84 ILE A N 1
ATOM 624 C CA . ILE A 1 84 ? 7.127 0.526 -25.151 1.00 71.75 84 ILE A CA 1
ATOM 625 C C . ILE A 1 84 ? 7.535 2.000 -25.152 1.00 71.75 84 ILE A C 1
ATOM 627 O O . ILE A 1 84 ? 8.709 2.387 -25.188 1.00 71.75 84 ILE A O 1
ATOM 631 N N . VAL A 1 85 ? 6.514 2.850 -25.070 1.00 72.81 85 VAL A N 1
ATOM 632 C CA . VAL A 1 85 ? 6.677 4.298 -24.949 1.00 72.81 85 VAL A CA 1
ATOM 633 C C . VAL A 1 85 ? 7.420 4.626 -23.651 1.00 72.81 85 VAL A C 1
ATOM 635 O O . VAL A 1 85 ? 7.007 4.236 -22.557 1.00 72.81 85 VAL A O 1
ATOM 638 N N . LYS A 1 86 ? 8.519 5.384 -23.765 1.00 80.94 86 LYS A N 1
ATOM 639 C CA . LYS A 1 86 ? 9.231 5.934 -22.602 1.00 80.94 86 LYS A CA 1
ATOM 640 C C . LYS A 1 86 ? 8.257 6.736 -21.740 1.00 80.94 86 LYS A C 1
ATOM 642 O O . LYS A 1 86 ? 7.588 7.637 -22.241 1.00 80.94 86 LYS A O 1
ATOM 647 N N . MET A 1 87 ? 8.221 6.440 -20.445 1.00 87.12 87 MET A N 1
ATOM 648 C CA . MET A 1 87 ? 7.419 7.189 -19.483 1.00 87.12 87 MET A CA 1
ATOM 649 C C . MET A 1 87 ? 8.281 8.218 -18.763 1.00 87.12 87 MET A C 1
ATOM 651 O O . MET A 1 87 ? 9.365 7.904 -18.270 1.00 87.12 87 MET A O 1
ATOM 655 N N . ASP A 1 88 ? 7.790 9.453 -18.687 1.00 88.25 88 ASP A N 1
ATOM 656 C CA . ASP A 1 88 ? 8.419 10.474 -17.861 1.00 88.25 88 ASP A CA 1
ATOM 657 C C . ASP A 1 88 ? 8.244 10.158 -16.367 1.00 88.25 88 ASP A C 1
ATOM 659 O O . ASP A 1 88 ? 7.319 9.454 -15.949 1.00 88.25 88 ASP A O 1
ATOM 663 N N . TRP A 1 89 ? 9.145 10.700 -15.549 1.00 89.38 89 TRP A N 1
ATOM 664 C CA . TRP A 1 89 ? 9.180 10.418 -14.116 1.00 89.38 89 TRP A CA 1
ATOM 665 C C . TRP A 1 89 ? 7.896 10.812 -13.382 1.00 89.38 89 TRP A C 1
ATOM 667 O O . TRP A 1 89 ? 7.475 10.121 -12.455 1.00 89.38 89 TRP A O 1
ATOM 677 N N . ALA A 1 90 ? 7.244 11.895 -13.801 1.00 90.00 90 ALA A N 1
ATOM 678 C CA . ALA A 1 90 ? 6.034 12.354 -13.144 1.00 90.00 90 ALA A CA 1
ATOM 679 C C . ALA A 1 90 ? 4.879 11.371 -13.408 1.00 90.00 90 ALA A C 1
ATOM 681 O O . ALA A 1 90 ? 4.178 10.973 -12.475 1.00 90.00 90 ALA A O 1
ATOM 682 N N . THR A 1 91 ? 4.737 10.888 -14.646 1.00 90.62 91 THR A N 1
ATOM 683 C CA . THR A 1 91 ? 3.792 9.813 -14.992 1.00 90.62 91 THR A CA 1
ATOM 684 C C . THR A 1 91 ? 4.075 8.533 -14.196 1.00 90.62 91 THR A C 1
ATOM 686 O O . THR A 1 91 ? 3.151 7.954 -13.615 1.00 90.62 91 THR A O 1
ATOM 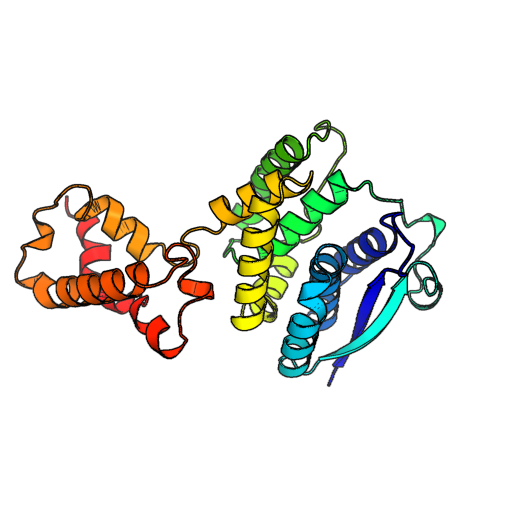689 N N . ILE A 1 92 ? 5.348 8.130 -14.086 1.00 92.50 92 ILE A N 1
ATOM 690 C CA . ILE A 1 92 ? 5.780 6.982 -13.268 1.00 92.50 92 ILE A CA 1
ATOM 691 C C . ILE A 1 92 ? 5.341 7.155 -11.811 1.00 92.50 92 ILE A C 1
ATOM 693 O O . ILE A 1 92 ? 4.741 6.244 -11.241 1.00 92.50 92 ILE A O 1
ATOM 697 N N . ALA A 1 93 ? 5.576 8.326 -11.215 1.00 93.62 93 ALA A N 1
ATOM 698 C CA . ALA A 1 93 ? 5.220 8.607 -9.828 1.00 93.62 93 ALA A CA 1
ATOM 699 C C . ALA A 1 93 ? 3.709 8.472 -9.567 1.00 93.62 93 ALA A C 1
ATOM 701 O O . ALA A 1 93 ? 3.302 7.891 -8.558 1.00 93.62 93 ALA A O 1
ATOM 702 N N . VAL A 1 94 ? 2.867 8.951 -10.490 1.00 93.81 94 VAL A N 1
ATOM 703 C CA . VAL A 1 94 ? 1.401 8.837 -10.385 1.00 93.81 94 VAL A CA 1
ATOM 704 C C . VAL A 1 94 ? 0.947 7.376 -10.456 1.00 93.81 94 VAL A C 1
ATOM 706 O O . VAL A 1 94 ? 0.139 6.936 -9.631 1.00 93.81 94 VAL A O 1
ATOM 709 N N . ILE A 1 95 ? 1.458 6.613 -11.424 1.00 94.06 95 ILE A N 1
ATOM 710 C CA . ILE A 1 95 ? 1.106 5.198 -11.611 1.00 94.06 95 ILE A CA 1
ATOM 711 C C . ILE A 1 95 ? 1.596 4.365 -10.422 1.00 94.06 95 ILE A C 1
ATOM 713 O O . ILE A 1 95 ? 0.847 3.549 -9.878 1.00 94.06 95 ILE A O 1
ATOM 717 N N . TRP A 1 96 ? 2.820 4.617 -9.963 1.00 96.00 96 TRP A N 1
ATOM 718 C CA . TRP A 1 96 ? 3.387 3.974 -8.784 1.00 96.00 96 TRP A CA 1
ATOM 719 C C . TRP A 1 96 ? 2.534 4.231 -7.541 1.00 96.00 96 TRP A C 1
ATOM 721 O O . TRP A 1 96 ? 2.163 3.291 -6.835 1.00 96.00 96 TRP A O 1
ATOM 731 N N . ALA A 1 97 ? 2.132 5.485 -7.317 1.00 96.75 97 ALA A N 1
ATOM 732 C CA . ALA A 1 97 ? 1.257 5.846 -6.209 1.00 96.75 97 ALA A CA 1
ATOM 733 C C . ALA A 1 97 ? -0.095 5.117 -6.290 1.00 96.75 97 ALA A C 1
ATOM 735 O O . ALA A 1 97 ? -0.637 4.699 -5.265 1.00 96.75 97 ALA A O 1
ATOM 736 N N . CYS A 1 98 ? -0.625 4.892 -7.498 1.00 95.62 98 CYS A N 1
ATOM 737 C CA . CYS A 1 98 ? -1.809 4.056 -7.700 1.00 95.62 98 CYS A CA 1
ATOM 738 C C . CYS A 1 98 ? -1.582 2.600 -7.273 1.00 95.62 98 CYS A C 1
ATOM 740 O O . CYS A 1 98 ? -2.445 2.038 -6.594 1.00 95.62 98 CYS A O 1
ATOM 742 N N . GLY A 1 99 ? -0.430 2.011 -7.606 1.00 95.81 99 GLY A N 1
ATOM 743 C CA . GLY A 1 99 ? -0.037 0.675 -7.142 1.00 95.81 99 GLY A CA 1
ATOM 744 C C . GLY A 1 99 ? 0.042 0.585 -5.624 1.00 95.81 99 GLY A C 1
ATOM 745 O O . GLY A 1 99 ? -0.587 -0.289 -5.026 1.00 95.81 99 GLY A O 1
ATOM 746 N N . VAL A 1 100 ? 0.701 1.555 -4.987 1.00 97.31 100 VAL A N 1
ATOM 747 C CA . VAL A 1 100 ? 0.768 1.653 -3.524 1.00 97.31 100 VAL A CA 1
ATOM 748 C C . VAL A 1 100 ? -0.633 1.748 -2.916 1.00 97.31 100 VAL A C 1
ATOM 750 O O . VAL A 1 100 ? -0.956 0.991 -2.004 1.00 97.31 100 VAL A O 1
ATOM 753 N N . MET A 1 101 ? -1.517 2.608 -3.433 1.00 96.12 101 MET A N 1
ATOM 754 C CA . MET A 1 101 ? -2.895 2.720 -2.930 1.00 96.12 101 MET A CA 1
ATOM 755 C C . MET A 1 101 ? -3.673 1.398 -3.019 1.00 96.12 101 MET A C 1
ATOM 757 O O . MET A 1 101 ? -4.453 1.094 -2.106 1.00 96.12 101 MET A O 1
ATOM 761 N N . CYS A 1 102 ? -3.452 0.609 -4.076 1.00 95.44 102 CYS A N 1
ATOM 762 C CA . CYS A 1 102 ? -4.099 -0.691 -4.261 1.00 95.44 102 CYS A CA 1
ATOM 763 C C . CYS A 1 102 ? -3.690 -1.712 -3.191 1.00 95.44 102 CYS A C 1
ATOM 765 O O . CYS A 1 102 ? -4.516 -2.542 -2.824 1.00 95.44 102 CYS A O 1
ATOM 767 N N . LEU A 1 103 ? -2.488 -1.614 -2.610 1.00 96.56 103 LEU A N 1
ATOM 768 C CA . LEU A 1 103 ? -2.092 -2.473 -1.485 1.00 96.56 103 LEU A CA 1
ATOM 769 C C . LEU A 1 103 ? -3.014 -2.283 -0.272 1.00 96.56 103 LEU A C 1
ATOM 771 O O . LEU A 1 103 ? -3.385 -3.236 0.406 1.00 96.56 103 LEU A O 1
ATOM 775 N N . PHE A 1 104 ? -3.419 -1.044 0.009 1.00 95.00 104 PHE A N 1
ATOM 776 C CA . PHE A 1 104 ? -4.013 -0.705 1.302 1.00 95.00 104 PHE A CA 1
ATOM 777 C C . PHE A 1 104 ? -5.535 -0.545 1.278 1.00 95.00 104 PHE A C 1
ATOM 779 O O . PHE A 1 104 ? -6.203 -0.827 2.284 1.00 95.00 104 PHE A O 1
ATOM 786 N N . LYS A 1 105 ? -6.119 -0.029 0.190 1.00 89.44 105 LYS A N 1
ATOM 787 C CA . LYS A 1 105 ? -7.511 0.452 0.216 1.00 89.44 105 LYS A CA 1
ATOM 788 C C . LYS A 1 105 ? -8.526 -0.571 -0.258 1.00 89.44 105 LYS A C 1
ATOM 790 O O . LYS A 1 105 ? -8.498 -1.039 -1.388 1.00 89.44 105 LYS A O 1
ATOM 795 N N . SER A 1 106 ? -9.517 -0.821 0.594 1.00 85.69 106 SER A N 1
ATOM 796 C CA . SER A 1 106 ? -10.734 -1.534 0.208 1.00 85.69 106 SER A CA 1
ATOM 797 C C . SER A 1 106 ? -11.652 -0.613 -0.589 1.00 85.69 106 SER A C 1
ATOM 799 O O . SER A 1 106 ? -12.185 0.358 -0.053 1.00 85.69 106 SER A O 1
ATOM 801 N N . VAL A 1 107 ? -11.863 -0.953 -1.850 1.00 87.12 107 VAL A N 1
ATOM 802 C CA . VAL A 1 107 ? -12.768 -0.280 -2.789 1.00 87.12 107 VAL A CA 1
ATOM 803 C C . VAL A 1 107 ? -13.823 -1.274 -3.268 1.00 87.12 107 VAL A C 1
ATOM 805 O O . VAL A 1 107 ? -13.632 -2.488 -3.163 1.00 87.12 107 VAL A O 1
ATOM 808 N N . THR A 1 108 ? -14.956 -0.771 -3.750 1.00 91.31 108 THR A N 1
ATOM 809 C CA . THR A 1 108 ? -16.024 -1.586 -4.346 1.00 91.31 108 THR A CA 1
ATOM 810 C C . THR A 1 108 ? -16.076 -1.335 -5.846 1.00 91.31 108 THR A C 1
ATOM 812 O O . THR A 1 108 ? -15.672 -0.268 -6.307 1.00 91.31 108 THR A O 1
ATOM 815 N N . ALA A 1 109 ? -16.618 -2.281 -6.617 1.00 91.56 109 ALA A N 1
ATOM 816 C CA . ALA A 1 109 ? -16.745 -2.121 -8.068 1.00 91.56 109 ALA A CA 1
ATOM 817 C C . ALA A 1 109 ? -17.474 -0.814 -8.428 1.00 91.56 109 ALA A C 1
ATOM 819 O O . ALA A 1 109 ? -17.040 -0.073 -9.306 1.00 91.56 109 ALA A O 1
ATOM 820 N N . ALA A 1 110 ? -18.530 -0.495 -7.670 1.00 91.50 110 ALA A N 1
ATOM 821 C CA . ALA A 1 110 ? -19.359 0.688 -7.871 1.00 91.50 110 ALA A CA 1
ATOM 822 C C . ALA A 1 110 ? -18.607 2.015 -7.669 1.00 91.50 110 ALA A C 1
ATOM 824 O O . ALA A 1 110 ? -18.937 3.001 -8.321 1.00 91.50 110 ALA A O 1
ATOM 825 N N . ASN A 1 111 ? -17.615 2.065 -6.771 1.00 92.44 111 ASN A N 1
ATOM 826 C CA . ASN A 1 111 ? -16.902 3.308 -6.464 1.00 92.44 111 ASN A CA 1
ATOM 827 C C . ASN A 1 111 ? -15.474 3.367 -7.017 1.00 92.44 111 ASN A C 1
ATOM 829 O O . ASN A 1 111 ? -14.889 4.449 -7.007 1.00 92.44 111 ASN A O 1
ATOM 833 N N . PHE A 1 112 ? -14.932 2.258 -7.528 1.00 92.38 112 PHE A N 1
ATOM 834 C CA . PHE A 1 112 ? -13.530 2.153 -7.927 1.00 92.38 112 PHE A CA 1
ATOM 835 C C . PHE A 1 112 ? -13.119 3.211 -8.950 1.00 92.38 112 PHE A C 1
ATOM 837 O O . PHE A 1 112 ? -12.159 3.941 -8.723 1.00 92.38 112 PHE A O 1
ATOM 844 N N . GLN A 1 113 ? -13.875 3.344 -10.041 1.00 90.12 113 GLN A N 1
ATOM 845 C CA . GLN A 1 113 ? -13.539 4.274 -11.124 1.00 90.12 113 GLN A CA 1
ATOM 846 C C . GLN A 1 113 ? -13.560 5.735 -10.659 1.00 90.12 113 GLN A C 1
ATOM 848 O O . GLN A 1 113 ? -12.625 6.492 -10.916 1.00 90.12 113 GLN A O 1
ATOM 853 N N . GLY A 1 114 ? -14.602 6.134 -9.921 1.00 92.19 114 GLY A N 1
ATOM 854 C CA . GLY A 1 114 ? -14.698 7.485 -9.362 1.00 92.19 114 GLY A CA 1
ATOM 855 C C . GLY A 1 114 ? -13.604 7.763 -8.329 1.00 92.19 114 GLY A C 1
ATOM 856 O O . GLY A 1 114 ? -13.017 8.845 -8.319 1.00 92.19 114 GLY A O 1
ATOM 857 N N . PHE A 1 115 ? -13.292 6.765 -7.500 1.00 92.75 115 PHE A N 1
ATOM 858 C CA . PHE A 1 115 ? -12.208 6.825 -6.533 1.00 92.75 115 PHE A CA 1
ATOM 859 C C . PHE A 1 115 ? -10.853 7.011 -7.231 1.00 92.75 115 PHE A C 1
ATOM 861 O O . PHE A 1 115 ? -10.189 8.012 -6.968 1.00 92.75 115 PHE A O 1
ATOM 868 N N . MET A 1 116 ? -10.467 6.125 -8.155 1.00 93.50 116 MET A N 1
ATOM 869 C CA . MET A 1 116 ? -9.169 6.196 -8.836 1.00 93.50 116 MET A CA 1
ATOM 870 C C . MET A 1 116 ? -9.030 7.475 -9.654 1.00 93.50 116 MET A C 1
ATOM 872 O O . MET A 1 116 ? -8.008 8.144 -9.544 1.00 93.50 116 MET A O 1
ATOM 876 N N . ARG A 1 117 ? -10.071 7.898 -10.384 1.00 91.81 117 ARG A N 1
ATOM 877 C CA . ARG A 1 117 ? -10.052 9.163 -11.138 1.00 91.81 117 ARG A CA 1
ATOM 878 C C . ARG A 1 117 ? -9.769 10.365 -10.237 1.00 91.81 117 ARG A C 1
ATOM 880 O O . ARG A 1 117 ? -8.961 11.220 -10.591 1.00 91.81 117 ARG A O 1
ATOM 887 N N . LYS A 1 118 ? -10.415 10.433 -9.067 1.00 93.19 118 LYS A N 1
ATOM 888 C CA . LYS A 1 118 ? -10.169 11.505 -8.094 1.00 93.19 118 LYS A CA 1
ATOM 889 C C . LYS A 1 118 ? -8.722 11.480 -7.594 1.00 93.19 118 LYS A C 1
ATOM 891 O O . LYS A 1 118 ? -8.094 12.531 -7.534 1.00 93.19 118 LYS A O 1
ATOM 896 N N . ARG A 1 119 ? -8.196 10.298 -7.258 1.00 94.00 119 ARG A N 1
ATOM 897 C CA . ARG A 1 119 ? -6.829 10.150 -6.732 1.00 94.00 119 ARG A CA 1
ATOM 898 C C . ARG A 1 119 ? -5.764 10.461 -7.770 1.00 94.00 119 ARG A C 1
ATOM 900 O O . ARG A 1 119 ? -4.856 11.225 -7.477 1.00 94.00 119 ARG A O 1
ATOM 907 N N . VAL A 1 120 ? -5.923 9.962 -8.991 1.00 93.12 120 VAL A N 1
ATOM 908 C CA . VAL A 1 120 ? -5.045 10.290 -10.119 1.00 93.12 120 VAL A CA 1
ATOM 909 C C . VAL A 1 120 ? -5.016 11.798 -10.355 1.00 93.12 120 VAL A C 1
ATOM 911 O O . VAL A 1 120 ? -3.936 12.363 -10.449 1.00 93.12 120 VAL A O 1
ATOM 914 N N . LYS A 1 121 ? -6.170 12.482 -10.356 1.00 91.56 121 LYS A N 1
ATOM 915 C CA . LYS A 1 121 ? -6.215 13.946 -10.506 1.00 91.56 121 LYS A CA 1
ATOM 916 C C . LYS A 1 121 ? -5.439 14.678 -9.403 1.00 91.56 121 LYS A C 1
ATOM 918 O O . LYS A 1 121 ? -4.710 15.621 -9.688 1.00 91.56 121 LYS A O 1
ATOM 923 N N . GLU A 1 122 ? -5.599 14.260 -8.147 1.00 93.00 122 GLU A N 1
ATOM 924 C CA . GLU A 1 122 ? -4.856 14.840 -7.018 1.00 93.00 122 GLU A CA 1
ATOM 925 C C . GLU A 1 122 ? -3.341 14.589 -7.143 1.00 93.00 122 GLU A C 1
ATOM 927 O O . GLU A 1 122 ? -2.553 15.501 -6.903 1.00 93.00 122 GLU A O 1
ATOM 932 N N . LEU A 1 123 ? -2.938 13.389 -7.571 1.00 93.38 123 LEU A N 1
ATOM 933 C CA . LEU A 1 123 ? -1.538 13.011 -7.779 1.00 93.38 123 LEU A CA 1
ATOM 934 C C . LEU A 1 123 ? -0.890 13.762 -8.946 1.00 93.38 123 LEU A C 1
ATOM 936 O O . LEU A 1 123 ? 0.209 14.275 -8.789 1.00 93.38 123 LEU A O 1
ATOM 940 N N . VAL A 1 124 ? -1.577 13.877 -10.085 1.00 91.56 124 VAL A N 1
ATOM 941 C CA . VAL A 1 124 ? -1.137 14.648 -11.264 1.00 91.56 124 VAL A CA 1
ATOM 942 C C . VAL A 1 124 ? -0.834 16.093 -10.874 1.00 91.56 124 VAL A C 1
ATOM 944 O O . VAL A 1 124 ? 0.229 16.609 -11.212 1.00 91.56 124 VAL A O 1
ATOM 947 N N . ASN A 1 125 ? -1.721 16.715 -10.091 1.00 89.31 125 ASN A N 1
ATOM 948 C CA . ASN A 1 125 ? -1.511 18.074 -9.593 1.00 89.31 125 ASN A CA 1
ATOM 949 C C . ASN A 1 125 ? -0.270 18.175 -8.693 1.00 89.31 125 ASN A C 1
ATOM 951 O O . ASN A 1 125 ? 0.489 19.132 -8.808 1.00 89.31 125 ASN A O 1
ATOM 955 N N . ARG A 1 126 ? -0.053 17.198 -7.803 1.00 90.56 126 ARG A N 1
ATOM 956 C CA . ARG A 1 126 ? 1.108 17.179 -6.897 1.00 90.56 126 ARG A CA 1
ATOM 957 C C . ARG A 1 126 ? 2.423 16.871 -7.608 1.00 90.56 126 ARG A C 1
ATOM 959 O O . ARG A 1 126 ? 3.451 17.398 -7.209 1.00 90.56 126 ARG A O 1
ATOM 966 N N . ALA A 1 127 ? 2.382 16.065 -8.664 1.00 88.00 127 ALA A N 1
ATOM 967 C CA . ALA A 1 127 ? 3.529 15.762 -9.514 1.00 88.00 127 ALA A CA 1
ATOM 968 C C . ALA A 1 127 ? 3.873 16.904 -10.494 1.00 88.00 127 ALA A C 1
ATOM 970 O O . ALA A 1 127 ? 4.825 16.778 -11.260 1.00 88.00 127 ALA A O 1
ATOM 971 N N . GLY A 1 128 ? 3.094 17.996 -10.522 1.00 83.81 128 GLY A N 1
ATOM 972 C CA . GLY A 1 128 ? 3.311 19.118 -11.442 1.00 83.81 128 GLY A CA 1
ATOM 973 C C . GLY A 1 128 ? 3.027 18.783 -12.912 1.00 83.81 128 GLY A C 1
ATOM 974 O O . GLY A 1 128 ? 3.557 19.438 -13.809 1.00 83.81 128 GLY A O 1
ATOM 975 N N . ILE A 1 129 ? 2.211 17.760 -13.180 1.00 80.06 129 ILE A N 1
ATOM 976 C CA . ILE A 1 129 ? 1.886 17.315 -14.540 1.00 80.06 129 ILE A CA 1
ATOM 977 C C . ILE A 1 129 ? 0.754 18.173 -15.109 1.00 80.06 129 ILE A C 1
ATOM 979 O O . ILE A 1 129 ? -0.255 18.419 -14.448 1.00 80.06 129 ILE A O 1
ATOM 983 N N . VAL A 1 130 ? 0.887 18.579 -16.375 1.00 74.00 130 VAL A N 1
ATOM 984 C CA . VAL A 1 130 ? -0.209 19.219 -17.120 1.00 74.00 130 VAL A CA 1
ATOM 985 C C . VAL A 1 130 ? -1.371 18.215 -17.256 1.00 74.00 130 VAL A C 1
ATOM 987 O O . VAL A 1 130 ? -1.145 17.139 -17.813 1.00 74.00 130 VAL A O 1
ATOM 990 N N . PRO A 1 131 ? -2.597 18.538 -16.791 1.00 60.56 131 PRO A N 1
ATOM 991 C CA . PRO A 1 131 ? -3.714 17.590 -16.659 1.00 60.56 131 PRO A CA 1
ATOM 992 C C . PRO A 1 131 ? -4.062 16.754 -17.901 1.00 60.56 131 PRO A C 1
ATOM 994 O O . PRO A 1 131 ? -4.586 15.652 -17.760 1.00 60.56 131 PRO A O 1
ATOM 997 N N . ASP A 1 132 ? -3.732 17.237 -19.098 1.00 61.88 132 ASP A N 1
ATOM 998 C CA . ASP A 1 132 ? -4.066 16.588 -20.370 1.00 61.88 132 ASP A CA 1
ATOM 999 C C . ASP A 1 132 ? -3.080 15.478 -20.789 1.00 61.88 132 ASP A C 1
ATOM 1001 O O . ASP A 1 132 ? -3.271 14.839 -21.820 1.00 61.88 132 ASP A O 1
ATOM 1005 N N . LYS A 1 133 ? -2.038 15.190 -19.990 1.00 62.59 133 LYS A N 1
ATOM 1006 C CA . LYS A 1 133 ? -1.034 14.145 -20.287 1.00 62.59 133 LYS A CA 1
ATOM 1007 C C . LYS A 1 133 ? -1.428 12.706 -19.905 1.00 62.59 133 LYS A C 1
ATOM 1009 O O . LYS A 1 133 ? -0.589 11.816 -19.942 1.00 62.59 133 LYS A O 1
ATOM 1014 N N . GLY A 1 134 ? -2.696 12.441 -19.589 1.00 60.25 134 GLY A N 1
ATOM 1015 C CA . GLY A 1 134 ? -3.249 11.082 -19.703 1.00 60.25 134 GLY A CA 1
ATOM 1016 C C . GLY A 1 134 ? -2.725 10.017 -18.728 1.00 60.25 134 GLY A C 1
ATOM 1017 O O . GLY A 1 134 ? -2.893 8.831 -19.006 1.00 60.25 134 GLY A O 1
ATOM 1018 N N . ALA A 1 135 ? -2.138 10.385 -17.581 1.00 72.06 135 ALA A N 1
ATOM 1019 C CA . ALA A 1 135 ? -1.833 9.397 -16.545 1.00 72.06 135 ALA A CA 1
ATOM 1020 C C . ALA A 1 135 ? -3.135 8.705 -16.107 1.00 72.06 135 ALA A C 1
ATOM 1022 O O . ALA A 1 135 ? -4.085 9.355 -15.666 1.00 72.06 135 ALA A O 1
ATOM 1023 N N . THR A 1 136 ? -3.194 7.384 -16.249 1.00 81.50 136 THR A N 1
ATOM 1024 C CA . THR A 1 136 ? -4.337 6.560 -15.844 1.00 81.50 136 THR A CA 1
ATOM 1025 C C . THR A 1 136 ? -3.884 5.516 -14.834 1.00 81.50 136 THR A C 1
ATOM 1027 O O . THR A 1 136 ? -2.708 5.169 -14.748 1.00 81.50 136 THR A O 1
ATOM 1030 N N . ALA A 1 137 ? -4.815 5.044 -14.008 1.00 82.00 137 ALA A N 1
ATOM 1031 C CA . ALA A 1 137 ? -4.521 3.938 -13.110 1.00 82.00 137 ALA A CA 1
ATOM 1032 C C . ALA A 1 137 ? -4.251 2.673 -13.944 1.00 82.00 137 ALA A C 1
ATOM 1034 O O . ALA A 1 137 ? -5.077 2.354 -14.801 1.00 82.00 137 ALA A O 1
ATOM 1035 N N . PRO A 1 138 ? -3.172 1.915 -13.679 1.00 83.56 138 PRO A N 1
ATOM 1036 C CA . PRO A 1 138 ? -2.828 0.756 -14.500 1.00 83.56 138 PRO A CA 1
ATOM 1037 C C . PRO A 1 138 ? -3.685 -0.474 -14.154 1.00 83.56 138 PRO A C 1
ATOM 1039 O O . PRO A 1 138 ? -3.548 -1.509 -14.785 1.00 83.56 138 PRO A O 1
ATOM 1042 N N . PHE A 1 139 ? -4.567 -0.381 -13.152 1.00 91.00 139 PHE A N 1
ATOM 1043 C CA . PHE A 1 139 ? -5.351 -1.506 -12.652 1.00 91.00 139 PHE A CA 1
ATOM 1044 C C . PHE A 1 139 ? -6.836 -1.338 -12.955 1.00 91.00 139 PHE A C 1
ATOM 1046 O O . PHE A 1 139 ? -7.446 -0.310 -12.643 1.00 91.00 139 PHE A O 1
ATOM 1053 N N . THR A 1 140 ? -7.455 -2.410 -13.439 1.00 93.56 140 THR A N 1
ATOM 1054 C CA . THR A 1 140 ? -8.901 -2.599 -13.323 1.00 93.56 140 THR A CA 1
ATOM 1055 C C . THR A 1 140 ? -9.296 -2.864 -11.865 1.00 93.56 140 THR A C 1
ATOM 1057 O O . THR A 1 140 ? -8.459 -3.138 -11.002 1.00 93.56 140 THR A O 1
ATOM 1060 N N . PHE A 1 141 ? -10.598 -2.822 -11.566 1.00 94.31 141 PHE A N 1
ATOM 1061 C CA . PHE A 1 141 ? -11.093 -3.138 -10.222 1.00 94.31 141 PHE A CA 1
ATOM 1062 C C . PHE A 1 141 ? -10.696 -4.553 -9.773 1.00 94.31 141 PHE A C 1
ATOM 1064 O O . PHE A 1 141 ? -10.234 -4.727 -8.647 1.00 94.31 141 PHE A O 1
ATOM 1071 N N . SER A 1 142 ? -10.858 -5.547 -10.655 1.00 94.81 142 SER A N 1
ATOM 1072 C CA . SER A 1 142 ? -10.520 -6.946 -10.368 1.00 94.81 142 SER A CA 1
ATOM 1073 C C . SER A 1 142 ? -9.033 -7.088 -10.038 1.00 94.81 142 SER A C 1
ATOM 1075 O O . SER A 1 142 ? -8.667 -7.647 -9.004 1.00 94.81 142 SER A O 1
ATOM 1077 N N . GLN A 1 143 ? -8.175 -6.470 -10.852 1.00 95.19 143 GLN A N 1
ATOM 1078 C CA . GLN A 1 143 ? -6.730 -6.490 -10.645 1.00 95.19 143 GLN A CA 1
ATOM 1079 C C . GLN A 1 143 ? -6.325 -5.802 -9.335 1.00 95.19 143 GLN A C 1
ATOM 1081 O O . GLN A 1 143 ? -5.574 -6.368 -8.543 1.00 95.19 143 GLN A O 1
ATOM 1086 N N . ALA A 1 144 ? -6.884 -4.623 -9.046 1.00 95.31 144 ALA A N 1
ATOM 1087 C CA . ALA A 1 144 ? -6.638 -3.919 -7.790 1.00 95.31 144 ALA A CA 1
ATOM 1088 C C . ALA A 1 144 ? -7.069 -4.751 -6.568 1.00 95.31 144 ALA A C 1
ATOM 1090 O O . ALA A 1 144 ? -6.380 -4.762 -5.547 1.00 95.31 144 ALA A O 1
ATOM 1091 N N . GLN A 1 145 ? -8.186 -5.485 -6.661 1.00 95.12 145 GLN A N 1
ATOM 1092 C CA . GLN A 1 145 ? -8.606 -6.401 -5.601 1.00 95.12 145 GLN A CA 1
ATOM 1093 C C . GLN A 1 145 ? -7.637 -7.570 -5.418 1.00 95.12 145 GLN A C 1
ATOM 1095 O O . GLN A 1 145 ? -7.345 -7.911 -4.272 1.00 95.12 145 GLN A O 1
ATOM 1100 N N . MET A 1 146 ? -7.128 -8.160 -6.500 1.00 94.69 146 MET A N 1
ATOM 1101 C CA . MET A 1 146 ? -6.143 -9.242 -6.421 1.00 94.69 146 MET A CA 1
ATOM 1102 C C . MET A 1 146 ? -4.843 -8.770 -5.767 1.00 94.69 146 MET A C 1
ATOM 1104 O O . MET A 1 146 ? -4.389 -9.385 -4.801 1.00 94.69 146 MET A O 1
ATOM 1108 N N . VAL A 1 147 ? -4.308 -7.631 -6.219 1.00 96.12 147 VAL A N 1
ATOM 1109 C CA . VAL A 1 147 ? -3.114 -6.995 -5.639 1.00 96.12 147 VAL A CA 1
ATOM 1110 C C . VAL A 1 147 ? -3.315 -6.734 -4.147 1.00 96.12 147 VAL A C 1
ATOM 1112 O O . VAL A 1 147 ? -2.470 -7.094 -3.329 1.00 96.12 147 VAL A O 1
ATOM 1115 N N . ARG A 1 148 ? -4.470 -6.185 -3.760 1.00 95.75 148 ARG A N 1
ATOM 1116 C CA . ARG A 1 148 ? -4.809 -5.962 -2.351 1.00 95.75 148 ARG A CA 1
ATOM 1117 C C . ARG A 1 148 ? -4.848 -7.253 -1.536 1.00 95.75 148 ARG A C 1
ATOM 1119 O O . ARG A 1 148 ? -4.417 -7.263 -0.390 1.00 95.75 148 ARG A O 1
ATOM 1126 N N . GLN A 1 149 ? -5.459 -8.308 -2.067 1.00 94.81 149 GLN A N 1
ATOM 1127 C CA . GLN A 1 149 ? -5.653 -9.554 -1.326 1.00 94.81 149 GLN A CA 1
ATOM 1128 C C . GLN A 1 149 ? -4.339 -10.311 -1.135 1.00 94.81 149 GLN A C 1
ATOM 1130 O O . GLN A 1 149 ? -4.098 -10.810 -0.039 1.00 94.81 149 GLN A O 1
ATOM 1135 N N . LYS A 1 150 ? -3.505 -10.379 -2.179 1.00 94.81 150 LYS A N 1
ATOM 1136 C CA . LYS A 1 150 ? -2.227 -11.096 -2.149 1.00 94.81 150 LYS A CA 1
ATOM 1137 C C . LYS A 1 150 ? -1.116 -10.250 -1.531 1.00 94.81 150 LYS A C 1
ATOM 1139 O O . LYS A 1 150 ? -0.615 -10.601 -0.471 1.00 94.81 150 LYS A O 1
ATOM 1144 N N . LEU A 1 151 ? -0.778 -9.111 -2.140 1.00 95.69 151 LEU A N 1
ATOM 1145 C CA . LEU A 1 151 ? 0.321 -8.258 -1.668 1.00 95.69 151 LEU A CA 1
ATOM 1146 C C . LEU A 1 151 ? -0.085 -7.437 -0.441 1.00 95.69 151 LEU A C 1
ATOM 1148 O O . LEU A 1 151 ? 0.637 -7.375 0.547 1.00 95.69 151 LEU A O 1
ATOM 1152 N N . GLY A 1 152 ? -1.274 -6.832 -0.483 1.00 95.44 152 GLY A N 1
ATOM 1153 C CA . GLY A 1 152 ? -1.809 -6.032 0.626 1.00 95.44 152 GLY A CA 1
ATOM 1154 C C . GLY A 1 152 ? -2.176 -6.841 1.879 1.00 95.44 152 GLY A C 1
ATOM 1155 O O . GLY A 1 152 ? -2.437 -6.268 2.940 1.00 95.44 152 GLY A O 1
ATOM 1156 N N . GLY A 1 153 ? -2.223 -8.172 1.762 1.00 92.75 153 GLY A N 1
ATOM 1157 C CA . GLY A 1 153 ? -2.403 -9.095 2.881 1.00 92.75 153 GLY A CA 1
ATOM 1158 C C . GLY A 1 153 ? -1.128 -9.307 3.700 1.00 92.75 153 GLY A C 1
ATOM 1159 O O . GLY A 1 153 ? -1.222 -9.642 4.884 1.00 92.75 153 GLY A O 1
ATOM 1160 N N . ASP A 1 154 ? 0.042 -9.072 3.104 1.00 94.88 154 ASP A N 1
ATOM 1161 C CA . ASP A 1 154 ? 1.330 -9.229 3.766 1.00 94.88 154 ASP A CA 1
ATOM 1162 C C . ASP A 1 154 ? 1.676 -7.980 4.585 1.00 94.88 154 ASP A C 1
ATOM 1164 O O . ASP A 1 154 ? 1.913 -6.884 4.062 1.00 94.88 154 ASP A O 1
ATOM 1168 N N . ARG A 1 155 ? 1.653 -8.138 5.910 1.00 92.69 155 ARG A N 1
ATOM 1169 C CA . ARG A 1 155 ? 1.829 -7.020 6.843 1.00 92.69 155 ARG A CA 1
ATOM 1170 C C . ARG A 1 155 ? 3.253 -6.491 6.856 1.00 92.69 155 ARG A C 1
ATOM 1172 O O . ARG A 1 155 ? 3.417 -5.284 7.020 1.00 92.69 155 ARG A O 1
ATOM 1179 N N . ASP A 1 156 ? 4.240 -7.357 6.672 1.00 94.44 156 ASP 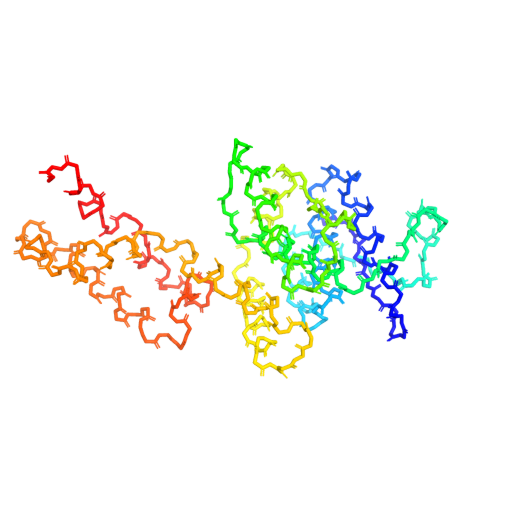A N 1
ATOM 1180 C CA . ASP A 1 156 ? 5.646 -6.973 6.731 1.00 94.44 156 ASP A CA 1
ATOM 1181 C C . ASP A 1 156 ? 6.015 -6.163 5.487 1.00 94.44 156 ASP A C 1
ATOM 1183 O O . ASP A 1 156 ? 6.588 -5.078 5.602 1.00 94.44 156 ASP A O 1
ATOM 1187 N N . PHE A 1 157 ? 5.597 -6.606 4.301 1.00 96.75 157 PHE A N 1
ATOM 1188 C CA . PHE A 1 157 ? 5.749 -5.851 3.062 1.00 96.75 157 PHE A CA 1
ATOM 1189 C C . PHE A 1 157 ? 5.012 -4.510 3.134 1.00 96.75 157 PHE A C 1
ATOM 1191 O O . PHE A 1 157 ? 5.616 -3.463 2.898 1.00 96.75 157 PHE A O 1
ATOM 1198 N N . CYS A 1 158 ? 3.741 -4.508 3.552 1.00 97.19 158 CYS A N 1
ATOM 1199 C CA . CYS A 1 158 ? 2.979 -3.272 3.741 1.00 97.19 158 CYS A CA 1
ATOM 1200 C C . CYS A 1 158 ? 3.636 -2.327 4.757 1.00 97.19 158 CYS A C 1
ATOM 1202 O O . CYS A 1 158 ? 3.650 -1.115 4.552 1.00 97.19 158 CYS A O 1
ATOM 1204 N N . GLY A 1 159 ? 4.188 -2.860 5.848 1.00 97.31 159 GLY A N 1
ATOM 1205 C CA . GLY A 1 159 ? 4.914 -2.086 6.848 1.00 97.31 159 GLY A CA 1
ATOM 1206 C C . GLY A 1 159 ? 6.155 -1.414 6.263 1.00 97.31 159 GLY A C 1
ATOM 1207 O O . GLY A 1 159 ? 6.336 -0.211 6.438 1.00 97.31 159 GLY A O 1
ATOM 1208 N N . ASN A 1 160 ? 6.954 -2.151 5.491 1.00 98.19 160 ASN A N 1
ATOM 1209 C CA . ASN A 1 160 ? 8.137 -1.603 4.826 1.00 98.19 160 ASN A CA 1
ATOM 1210 C C . ASN A 1 160 ? 7.781 -0.560 3.757 1.00 98.19 160 ASN A C 1
ATOM 1212 O O . ASN A 1 160 ? 8.462 0.457 3.660 1.00 98.19 160 ASN A O 1
ATOM 1216 N N . VAL A 1 161 ? 6.673 -0.737 3.027 1.00 98.38 161 VAL A N 1
ATOM 1217 C CA . VAL A 1 161 ? 6.142 0.303 2.127 1.00 98.38 161 VAL A CA 1
ATOM 1218 C C . VAL A 1 161 ? 5.809 1.581 2.906 1.00 98.38 161 VAL A C 1
ATOM 1220 O O . VAL A 1 161 ? 6.191 2.666 2.478 1.00 98.38 161 VAL A O 1
ATOM 1223 N N . ILE A 1 162 ? 5.147 1.488 4.068 1.00 98.38 162 ILE A N 1
ATOM 1224 C CA . ILE A 1 162 ? 4.857 2.667 4.905 1.00 98.38 162 ILE A CA 1
ATOM 1225 C C . ILE A 1 162 ? 6.144 3.339 5.402 1.00 98.38 162 ILE A C 1
ATOM 1227 O O . ILE A 1 162 ? 6.235 4.565 5.368 1.00 98.38 162 ILE A O 1
ATOM 1231 N N . LEU A 1 163 ? 7.137 2.568 5.852 1.00 98.00 163 LEU A N 1
ATOM 1232 C CA . LEU A 1 163 ? 8.413 3.120 6.318 1.00 98.00 163 LEU A CA 1
ATOM 1233 C C . LEU A 1 163 ? 9.174 3.827 5.191 1.00 98.00 163 LEU A C 1
ATOM 1235 O O . LEU A 1 163 ? 9.693 4.920 5.409 1.00 98.00 163 LEU A O 1
ATOM 1239 N N . PHE A 1 164 ? 9.174 3.253 3.984 1.00 97.88 164 PHE A N 1
ATOM 1240 C CA . PHE A 1 164 ? 9.721 3.900 2.792 1.00 97.88 164 PHE A CA 1
ATOM 1241 C C . PHE A 1 164 ? 9.030 5.242 2.519 1.00 97.88 164 PHE A C 1
ATOM 1243 O O . PHE A 1 164 ? 9.702 6.262 2.389 1.00 97.88 164 PHE A O 1
ATOM 1250 N N . LEU A 1 165 ? 7.691 5.266 2.514 1.00 98.06 165 LEU A N 1
ATOM 1251 C CA . LEU A 1 165 ? 6.920 6.494 2.296 1.00 98.06 165 LEU A CA 1
ATOM 1252 C C . LEU A 1 165 ? 7.239 7.577 3.334 1.00 98.06 165 LEU A C 1
ATOM 1254 O O . LEU A 1 165 ? 7.366 8.744 2.978 1.00 98.06 165 LEU A O 1
ATOM 1258 N N . LEU A 1 166 ? 7.365 7.200 4.609 1.00 97.44 166 LEU A N 1
ATOM 1259 C CA . LEU A 1 166 ? 7.692 8.129 5.692 1.00 97.44 166 LEU A CA 1
ATOM 1260 C C . LEU A 1 166 ? 9.096 8.721 5.552 1.00 97.44 166 LEU A C 1
ATOM 1262 O O . LEU A 1 166 ? 9.266 9.914 5.794 1.00 97.44 166 LEU A O 1
ATOM 1266 N N . GLY A 1 167 ? 10.077 7.904 5.163 1.00 97.06 167 GLY A N 1
ATOM 1267 C CA . GLY A 1 167 ? 11.438 8.370 4.903 1.00 97.06 167 GLY A CA 1
ATOM 1268 C C . GLY A 1 167 ? 11.497 9.318 3.706 1.00 97.06 167 GLY A C 1
ATOM 1269 O O . GLY A 1 167 ? 12.021 10.424 3.817 1.00 97.06 167 GLY A O 1
ATOM 1270 N N . GLU A 1 168 ? 10.887 8.931 2.584 1.00 96.38 168 GLU A N 1
ATOM 1271 C CA . GLU A 1 168 ? 10.890 9.741 1.362 1.00 96.38 168 GLU A CA 1
ATOM 1272 C C . GLU A 1 168 ? 10.115 11.051 1.508 1.00 96.38 168 GLU A C 1
ATOM 1274 O O . GLU A 1 168 ? 10.560 12.076 0.993 1.00 96.38 168 GLU A O 1
ATOM 1279 N N . ALA A 1 169 ? 9.009 11.065 2.257 1.00 95.81 169 ALA A N 1
ATOM 1280 C CA . ALA A 1 169 ? 8.263 12.290 2.552 1.00 95.81 169 ALA A CA 1
ATOM 1281 C C . ALA A 1 169 ? 9.115 13.347 3.283 1.00 95.81 169 ALA A C 1
ATOM 1283 O O . ALA A 1 169 ? 8.828 14.533 3.195 1.00 95.81 169 ALA A O 1
ATOM 1284 N N . GLN A 1 170 ? 10.179 12.940 3.983 1.00 94.44 170 GLN A N 1
ATOM 1285 C CA . GLN A 1 170 ? 11.077 13.841 4.715 1.00 94.44 170 GLN A CA 1
ATOM 1286 C C . GLN A 1 170 ? 12.370 14.157 3.949 1.00 94.44 170 GLN A C 1
ATOM 1288 O O . GLN A 1 170 ? 13.194 14.934 4.429 1.00 94.44 170 GLN A O 1
ATOM 1293 N N . SER A 1 171 ? 12.566 13.565 2.767 1.00 93.94 171 SER A N 1
ATOM 1294 C CA . SER A 1 171 ? 13.818 13.669 2.008 1.00 93.94 171 SER A CA 1
ATOM 1295 C C . SER A 1 171 ? 14.026 15.026 1.326 1.00 93.94 171 SER A C 1
ATOM 1297 O O . SER A 1 171 ? 15.155 15.366 0.977 1.00 93.94 171 SER A O 1
ATOM 1299 N N . GLY A 1 172 ? 12.950 15.791 1.101 1.00 88.94 172 GLY A N 1
ATOM 1300 C CA . GLY A 1 172 ? 12.978 17.008 0.283 1.00 88.94 172 GLY A CA 1
ATOM 1301 C C . GLY A 1 172 ? 13.188 16.754 -1.217 1.00 88.94 172 GLY A C 1
ATOM 1302 O O . GLY A 1 172 ? 13.467 17.697 -1.952 1.00 88.94 172 GLY A O 1
ATOM 1303 N N . SER A 1 173 ? 13.084 15.501 -1.676 1.00 90.62 173 SER A N 1
ATOM 1304 C CA . SER A 1 173 ? 13.168 15.150 -3.096 1.00 90.62 173 SER A CA 1
ATOM 1305 C C . SER A 1 173 ? 11.927 15.606 -3.874 1.00 90.62 173 SER A C 1
ATOM 1307 O O . SER A 1 173 ? 10.860 15.824 -3.299 1.00 90.62 173 SER A O 1
ATOM 1309 N N . ASP A 1 174 ? 12.018 15.640 -5.207 1.00 87.06 174 ASP A N 1
ATOM 1310 C CA . ASP A 1 174 ? 10.861 15.885 -6.089 1.00 87.06 174 ASP A CA 1
ATOM 1311 C C . ASP A 1 174 ? 9.744 14.834 -5.918 1.00 87.06 174 ASP A C 1
ATOM 1313 O O . ASP A 1 174 ? 8.609 15.026 -6.354 1.00 87.06 174 ASP A O 1
ATOM 1317 N N . PHE A 1 175 ? 10.056 13.705 -5.276 1.00 90.06 175 PHE A N 1
ATOM 1318 C CA . PHE A 1 175 ? 9.121 12.630 -4.977 1.00 90.06 175 PHE A CA 1
ATOM 1319 C C . PHE A 1 175 ? 8.418 12.803 -3.620 1.00 90.06 175 PHE A C 1
ATOM 1321 O O . PHE A 1 175 ? 7.350 12.222 -3.396 1.00 90.06 175 PHE A O 1
ATOM 1328 N N . ALA A 1 176 ? 8.965 13.643 -2.734 1.00 94.19 176 ALA A N 1
ATOM 1329 C CA . ALA A 1 176 ? 8.427 13.884 -1.400 1.00 94.19 176 ALA A CA 1
ATOM 1330 C C . ALA A 1 176 ? 6.941 14.304 -1.409 1.00 94.19 176 ALA A C 1
ATOM 1332 O O . ALA A 1 176 ? 6.180 13.683 -0.669 1.00 94.19 176 ALA A O 1
ATOM 1333 N N . PRO A 1 177 ? 6.449 15.209 -2.287 1.00 94.94 177 PRO A N 1
ATOM 1334 C CA . PRO A 1 177 ? 5.031 15.602 -2.295 1.00 94.94 177 PRO A CA 1
ATOM 1335 C C . PRO A 1 177 ? 4.050 14.453 -2.584 1.00 94.94 177 PRO A C 1
ATOM 1337 O O . PRO A 1 177 ? 2.894 14.482 -2.142 1.00 94.94 177 PRO A O 1
ATOM 1340 N N . ILE A 1 178 ? 4.492 13.439 -3.339 1.00 95.75 178 ILE A N 1
ATOM 1341 C CA . ILE A 1 178 ? 3.714 12.228 -3.631 1.00 95.75 178 ILE A CA 1
ATOM 1342 C C . ILE A 1 178 ? 3.710 11.301 -2.415 1.00 95.75 178 ILE A C 1
ATOM 1344 O O . ILE A 1 178 ? 2.653 10.797 -2.029 1.00 95.75 178 ILE A O 1
ATOM 1348 N N . CYS A 1 179 ? 4.862 11.113 -1.772 1.00 97.06 179 CYS A N 1
ATOM 1349 C CA . CYS A 1 179 ? 4.966 10.335 -0.540 1.00 97.06 179 CYS A CA 1
ATOM 1350 C C . CYS A 1 179 ? 4.189 10.979 0.618 1.00 97.06 179 CYS A C 1
ATOM 1352 O O . CYS A 1 179 ? 3.446 10.283 1.307 1.00 97.06 179 CYS A O 1
ATOM 1354 N N . GLU A 1 180 ? 4.256 12.300 0.788 1.00 96.56 180 GLU A N 1
ATOM 1355 C CA . GLU A 1 180 ? 3.439 13.062 1.740 1.00 96.56 180 GLU A CA 1
ATOM 1356 C C . GLU A 1 180 ? 1.949 12.804 1.509 1.00 96.56 180 GLU A C 1
ATOM 1358 O O . GLU A 1 180 ? 1.236 12.385 2.419 1.00 96.56 180 GLU A O 1
ATOM 1363 N N . TYR A 1 181 ? 1.487 12.935 0.265 1.00 96.94 181 TYR A N 1
ATOM 1364 C CA . TYR A 1 181 ? 0.102 12.629 -0.078 1.00 96.94 181 TYR A CA 1
ATOM 1365 C C . TYR A 1 181 ? -0.297 11.197 0.285 1.00 96.94 181 TYR A C 1
ATOM 1367 O O . TYR A 1 181 ? -1.368 10.970 0.849 1.00 96.94 181 TYR A O 1
ATOM 1375 N N . LEU A 1 182 ? 0.550 10.216 -0.036 1.00 97.50 182 LEU A N 1
ATOM 1376 C CA . LEU A 1 182 ? 0.278 8.817 0.277 1.00 97.50 182 LEU A CA 1
ATOM 1377 C C . LEU A 1 182 ? 0.263 8.572 1.788 1.00 97.50 182 LEU A C 1
ATOM 1379 O O . LEU A 1 182 ? -0.628 7.875 2.267 1.00 97.50 182 LEU A O 1
ATOM 1383 N N . THR A 1 183 ? 1.180 9.161 2.556 1.00 97.31 183 THR A N 1
ATOM 1384 C CA . THR A 1 183 ? 1.180 9.035 4.022 1.00 97.31 183 THR A CA 1
ATOM 1385 C C . THR A 1 183 ? -0.083 9.644 4.635 1.00 97.31 183 THR A C 1
ATOM 1387 O O . THR A 1 183 ? -0.743 8.977 5.434 1.00 97.31 183 THR A O 1
ATOM 1390 N N . GLU A 1 184 ? -0.505 10.836 4.202 1.00 96.25 184 GLU A N 1
ATOM 1391 C CA . GLU A 1 184 ? -1.780 11.452 4.601 1.00 96.25 184 GLU A CA 1
ATOM 1392 C C . GLU A 1 184 ? -2.976 10.560 4.242 1.00 96.25 184 GLU A C 1
ATOM 1394 O O . GLU A 1 184 ? -3.884 10.336 5.046 1.00 96.25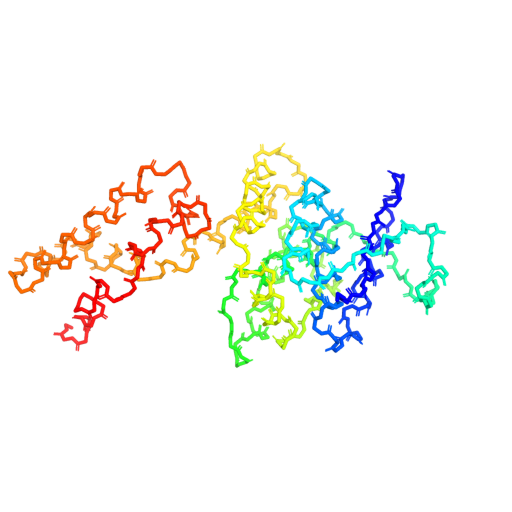 184 GLU A O 1
ATOM 1399 N N . PHE A 1 185 ? -2.977 10.013 3.028 1.00 95.38 185 PHE A N 1
ATOM 1400 C CA . PHE A 1 185 ? -4.064 9.197 2.503 1.00 95.38 185 PHE A CA 1
ATOM 1401 C C . PHE A 1 185 ? -4.197 7.828 3.199 1.00 95.38 185 PHE A C 1
ATOM 1403 O O . PHE A 1 185 ? -5.305 7.288 3.377 1.00 95.38 185 PHE A O 1
ATOM 1410 N N . LEU A 1 186 ? -3.061 7.241 3.571 1.00 96.50 186 LEU A N 1
ATOM 1411 C CA . LEU A 1 186 ? -2.966 5.949 4.243 1.00 96.50 186 LEU A CA 1
ATOM 1412 C C . LEU A 1 186 ? -3.079 6.065 5.766 1.00 96.50 186 LEU A C 1
ATOM 1414 O O . LEU A 1 186 ? -3.319 5.050 6.426 1.00 96.50 186 LEU A O 1
ATOM 1418 N N . ALA A 1 187 ? -2.983 7.274 6.323 1.00 96.06 187 ALA A N 1
ATOM 1419 C CA . ALA A 1 187 ? -3.198 7.514 7.739 1.00 96.06 187 ALA A CA 1
ATOM 1420 C C . ALA A 1 187 ? -4.560 6.959 8.184 1.00 96.06 187 ALA A C 1
ATOM 1422 O O . ALA A 1 187 ? -5.602 7.152 7.548 1.00 96.06 187 ALA A O 1
ATOM 1423 N N . TRP A 1 188 ? -4.537 6.225 9.292 1.00 95.06 188 TRP A N 1
ATOM 1424 C CA . TRP A 1 188 ? -5.681 5.562 9.913 1.00 95.06 188 TRP A CA 1
ATOM 1425 C C . TRP A 1 188 ? -6.386 4.530 9.021 1.00 95.06 188 TRP A C 1
ATOM 1427 O O . TRP A 1 188 ? -7.534 4.142 9.281 1.00 95.06 188 TRP A O 1
ATOM 1437 N N . ASN A 1 189 ? -5.726 4.050 7.961 1.00 93.06 189 ASN A N 1
ATOM 1438 C CA . ASN A 1 189 ? -6.309 3.056 7.075 1.00 93.06 189 ASN A CA 1
ATOM 1439 C C . ASN A 1 189 ? -6.652 1.759 7.827 1.00 93.06 189 ASN A C 1
ATOM 1441 O O . ASN A 1 189 ? -5.866 1.231 8.610 1.00 93.06 189 ASN A O 1
ATOM 1445 N N . GLY A 1 190 ? -7.862 1.240 7.602 1.00 89.38 190 GLY A N 1
ATOM 1446 C CA . GLY A 1 190 ? -8.369 0.064 8.316 1.00 89.38 190 GLY A CA 1
ATOM 1447 C C . GLY A 1 190 ? -8.759 0.315 9.781 1.00 89.38 190 GLY A C 1
ATOM 1448 O O . GLY A 1 190 ? -9.273 -0.596 10.423 1.00 89.38 190 GLY A O 1
ATOM 1449 N N . MET A 1 191 ? -8.602 1.539 10.298 1.00 92.69 191 MET A N 1
ATOM 1450 C CA . MET A 1 191 ? -8.921 1.917 11.682 1.00 92.69 191 MET A CA 1
ATOM 1451 C C . MET A 1 191 ? -10.200 2.765 11.780 1.00 92.69 191 MET A C 1
ATOM 1453 O O . MET A 1 191 ? -10.390 3.513 12.733 1.00 92.69 191 MET A O 1
ATOM 1457 N N . GLY A 1 192 ? -11.116 2.624 10.814 1.00 89.00 192 GLY A N 1
ATOM 1458 C CA . GLY A 1 192 ? -12.317 3.464 10.699 1.00 89.00 192 GLY A CA 1
ATOM 1459 C C . GLY A 1 192 ? -13.240 3.471 11.927 1.00 89.00 192 GLY A C 1
ATOM 1460 O O . GLY A 1 192 ? -13.893 4.470 12.191 1.00 89.00 192 GLY A O 1
ATOM 1461 N N . ALA A 1 193 ? -13.282 2.382 12.702 1.00 87.12 193 ALA A N 1
ATOM 1462 C CA . ALA A 1 193 ? -14.041 2.355 13.955 1.00 87.12 193 ALA A CA 1
ATOM 1463 C C . ALA A 1 193 ? -13.422 3.279 15.017 1.00 87.12 193 ALA A C 1
ATOM 1465 O O . ALA A 1 193 ? -14.143 3.972 15.722 1.00 87.12 193 ALA A O 1
ATOM 1466 N N . PHE A 1 194 ? -12.091 3.342 15.092 1.00 88.44 194 PHE A N 1
ATOM 1467 C CA . PHE A 1 194 ? -11.386 4.215 16.032 1.00 88.44 194 PHE A CA 1
ATOM 1468 C C . PHE A 1 194 ? -11.514 5.672 15.652 1.00 88.44 194 PHE A C 1
A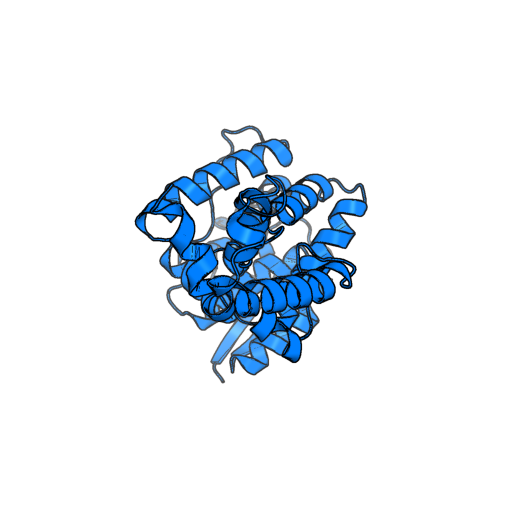TOM 1470 O O . PHE A 1 194 ? -11.811 6.494 16.509 1.00 88.44 194 PHE A O 1
ATOM 1477 N N . THR A 1 195 ? -11.314 5.991 14.374 1.00 91.06 195 THR A N 1
ATOM 1478 C CA . THR A 1 195 ? -11.453 7.375 13.918 1.00 91.06 195 THR A CA 1
ATOM 1479 C C . THR A 1 195 ? -12.879 7.874 14.107 1.00 91.06 195 THR A C 1
ATOM 1481 O O . THR A 1 195 ? -13.063 9.020 14.498 1.00 91.06 195 THR A O 1
ATOM 1484 N N . PHE A 1 196 ? -13.879 7.010 13.908 1.00 90.62 196 PHE A N 1
ATOM 1485 C CA . PHE A 1 196 ? -15.268 7.312 14.236 1.00 90.62 196 PHE A CA 1
ATOM 1486 C C . PHE A 1 196 ? -15.463 7.561 15.737 1.00 90.62 196 PHE A C 1
ATOM 1488 O O . PHE A 1 196 ? -15.909 8.637 16.114 1.00 90.62 196 PHE A O 1
ATOM 1495 N N . ILE A 1 197 ? -15.082 6.612 16.599 1.00 90.50 197 ILE A N 1
ATOM 1496 C CA . ILE A 1 197 ? -15.255 6.729 18.057 1.00 90.50 197 ILE A CA 1
ATOM 1497 C C . ILE A 1 197 ? -14.532 7.965 18.613 1.00 90.50 197 ILE A C 1
ATOM 1499 O O . ILE A 1 197 ? -15.084 8.675 19.452 1.00 90.50 197 ILE A O 1
ATOM 1503 N N . SER A 1 198 ? -13.317 8.242 18.130 1.00 90.38 198 SER A N 1
ATOM 1504 C CA . SER A 1 198 ? -12.540 9.419 18.523 1.00 90.38 198 SER A CA 1
ATOM 1505 C C . SER A 1 198 ? -13.287 10.706 18.198 1.00 90.38 198 SER A C 1
ATOM 1507 O O . SER A 1 198 ? -13.542 11.506 19.096 1.00 90.38 198 SER A O 1
ATOM 1509 N N . LYS A 1 199 ? -13.710 10.866 16.942 1.00 90.94 199 LYS A N 1
ATOM 1510 C CA . LYS A 1 199 ? -14.396 12.075 16.479 1.00 90.94 199 LYS A CA 1
ATOM 1511 C C . LYS A 1 199 ? -15.757 12.267 17.130 1.00 90.94 199 LYS A C 1
ATOM 1513 O O . LYS A 1 199 ? -16.099 13.367 17.536 1.00 90.94 199 LYS A O 1
ATOM 1518 N N . GLU A 1 200 ? -16.544 11.203 17.230 1.00 91.12 200 GLU A N 1
ATOM 1519 C CA . GLU A 1 200 ? -17.947 11.307 17.637 1.00 91.12 200 GLU A CA 1
ATOM 1520 C C . GLU A 1 200 ? -18.130 11.330 19.150 1.00 91.12 200 GLU A C 1
ATOM 1522 O O . GLU A 1 200 ? -19.086 11.938 19.627 1.00 91.12 200 GLU A O 1
ATOM 1527 N N . PHE A 1 201 ? -17.245 10.681 19.915 1.00 91.31 201 PHE A N 1
ATOM 1528 C CA . PHE A 1 201 ? -17.429 10.531 21.360 1.00 91.31 201 PHE A CA 1
ATOM 1529 C C . PHE A 1 201 ? -16.321 11.172 22.188 1.00 91.31 201 PHE A C 1
ATOM 1531 O O . PHE A 1 201 ? -16.620 11.803 23.202 1.00 91.31 201 PHE A O 1
ATOM 1538 N N . ILE A 1 202 ? -15.055 11.017 21.790 1.00 90.25 202 ILE A N 1
ATOM 1539 C CA . ILE A 1 202 ? -13.921 11.526 22.576 1.00 90.25 202 ILE A CA 1
ATOM 1540 C C . ILE A 1 202 ? -13.802 13.041 22.406 1.00 90.25 202 ILE A C 1
ATOM 1542 O O . ILE A 1 202 ? -13.838 13.773 23.395 1.00 90.25 202 ILE A O 1
ATOM 1546 N N . GLU A 1 203 ? -13.711 13.515 21.164 1.00 92.50 203 GLU A N 1
ATOM 1547 C CA . GLU A 1 203 ? -13.548 14.937 20.838 1.00 92.50 203 GLU A CA 1
ATOM 1548 C C . GLU A 1 203 ? -14.758 15.770 21.290 1.00 92.50 203 GLU A C 1
ATOM 1550 O O . GLU A 1 203 ? -14.597 16.872 21.813 1.00 92.50 203 GLU A O 1
ATOM 1555 N N . THR A 1 204 ? -15.968 15.214 21.190 1.00 92.19 204 THR A N 1
ATOM 1556 C CA . THR A 1 204 ? -17.221 15.860 21.624 1.00 92.19 204 THR A CA 1
ATOM 1557 C C . THR A 1 204 ? -17.493 15.745 23.124 1.00 92.19 204 THR A C 1
ATOM 1559 O O . THR A 1 204 ? -18.444 16.348 23.620 1.00 92.19 204 THR A O 1
ATOM 1562 N N . ARG A 1 205 ? -16.691 14.961 23.861 1.00 92.25 205 ARG A N 1
ATOM 1563 C CA . ARG A 1 205 ? -16.922 14.626 25.278 1.00 92.25 205 ARG A CA 1
ATOM 1564 C C . ARG A 1 205 ? -18.328 14.061 25.530 1.00 92.25 205 ARG A C 1
ATOM 1566 O O . ARG A 1 205 ? -18.967 14.403 26.528 1.00 92.25 205 ARG A O 1
ATOM 1573 N N . SER A 1 206 ? -18.809 13.208 24.626 1.00 92.50 206 SER A N 1
ATOM 1574 C CA . SER A 1 206 ? -20.170 12.670 24.665 1.00 92.50 206 SER A CA 1
ATOM 1575 C C . SER A 1 206 ? -20.492 11.978 25.996 1.00 92.50 206 SER A C 1
ATOM 1577 O O . SER A 1 206 ? -19.687 11.211 26.535 1.00 92.50 206 SER A O 1
ATOM 1579 N N . ALA A 1 207 ? -21.703 12.213 26.516 1.00 92.56 207 ALA A N 1
ATOM 1580 C CA . ALA A 1 207 ? -22.183 11.633 27.773 1.00 92.56 207 ALA A CA 1
ATOM 1581 C C . ALA A 1 207 ? -22.230 10.097 27.743 1.00 92.56 207 ALA A C 1
ATOM 1583 O O . ALA A 1 207 ? -22.113 9.462 28.791 1.00 92.56 207 ALA A O 1
ATOM 1584 N N . ILE A 1 208 ? -22.305 9.508 26.546 1.00 90.81 208 ILE A N 1
ATOM 1585 C CA . ILE A 1 208 ? -22.303 8.059 26.340 1.00 90.81 208 ILE A CA 1
ATOM 1586 C C . ILE A 1 208 ? -21.058 7.376 26.923 1.00 90.81 208 ILE A C 1
ATOM 1588 O O . ILE A 1 208 ? -21.115 6.238 27.378 1.00 90.81 208 ILE A O 1
ATOM 1592 N N . LEU A 1 209 ? -19.933 8.097 27.009 1.00 91.00 209 LEU A N 1
ATOM 1593 C CA . LEU A 1 209 ? -18.699 7.606 27.628 1.00 91.00 209 LEU A CA 1
ATOM 1594 C C . LEU A 1 209 ? -18.815 7.414 29.152 1.00 91.00 209 LEU A C 1
ATOM 1596 O O . LEU A 1 209 ? -17.875 6.930 29.779 1.00 91.00 209 LEU A O 1
ATOM 1600 N N . ARG A 1 210 ? -19.939 7.805 29.764 1.00 91.94 210 ARG A N 1
ATOM 1601 C CA . ARG A 1 210 ? -20.233 7.624 31.194 1.00 91.94 210 ARG A CA 1
ATOM 1602 C C . ARG A 1 210 ? -21.297 6.558 31.452 1.00 91.94 210 ARG A C 1
ATOM 1604 O O . ARG A 1 210 ? -21.570 6.257 32.612 1.00 91.94 210 ARG A O 1
ATOM 1611 N N . GLU A 1 211 ? -21.898 5.985 30.409 1.00 93.62 211 GLU A N 1
ATOM 1612 C CA . GLU A 1 211 ? -22.933 4.968 30.575 1.00 93.62 211 GLU A CA 1
ATOM 1613 C C . GLU A 1 211 ? -22.355 3.671 31.144 1.00 93.62 211 GLU A C 1
ATOM 1615 O O . GLU A 1 211 ? -21.414 3.078 30.608 1.00 93.62 211 GLU A O 1
ATOM 1620 N N . LEU A 1 212 ? -22.956 3.192 32.235 1.00 91.38 212 LEU A N 1
ATOM 1621 C CA . LEU A 1 212 ? -22.492 1.994 32.933 1.00 91.38 212 LEU A CA 1
ATOM 1622 C C . LEU A 1 212 ? -22.586 0.736 32.052 1.00 91.38 212 LEU A C 1
ATOM 1624 O O . LEU A 1 212 ? -21.724 -0.140 32.139 1.00 91.38 212 LEU A O 1
ATOM 1628 N N . SER A 1 213 ? -23.586 0.678 31.168 1.00 92.56 213 SER A N 1
ATOM 1629 C CA . SER A 1 213 ? -23.787 -0.383 30.168 1.00 92.56 213 SER A CA 1
ATOM 1630 C C . SER A 1 213 ? -22.609 -0.521 29.193 1.00 92.56 213 SER A C 1
ATOM 1632 O O . SER A 1 213 ? -22.373 -1.607 28.666 1.00 92.56 213 SER A O 1
ATOM 1634 N N . LEU A 1 214 ? -21.834 0.549 28.986 1.00 94.19 214 LEU A N 1
ATOM 1635 C CA . LEU A 1 214 ? -20.712 0.606 28.048 1.00 94.19 214 LEU A CA 1
ATOM 1636 C C . LEU A 1 214 ? -19.346 0.434 28.708 1.00 94.19 214 LEU A C 1
ATOM 1638 O O . LEU A 1 214 ? -18.326 0.449 28.017 1.00 94.19 214 LEU A O 1
ATOM 1642 N N . ARG A 1 215 ? -19.294 0.232 30.030 1.00 93.88 215 ARG A N 1
ATOM 1643 C CA . ARG A 1 215 ? -18.046 0.199 30.810 1.00 93.88 215 ARG A CA 1
ATOM 1644 C C . ARG A 1 215 ? -16.979 -0.726 30.214 1.00 93.88 215 ARG A C 1
ATOM 1646 O O . ARG A 1 215 ? -15.802 -0.367 30.190 1.00 93.88 215 ARG A O 1
ATOM 1653 N N . THR A 1 216 ? -17.374 -1.896 29.713 1.00 95.31 216 THR A N 1
ATOM 1654 C CA . THR A 1 216 ? -16.454 -2.857 29.082 1.00 95.31 216 THR A CA 1
ATOM 1655 C C . THR A 1 216 ? -15.890 -2.338 27.757 1.00 95.31 216 THR A C 1
ATOM 1657 O O . THR A 1 216 ? -14.682 -2.421 27.543 1.00 95.31 216 THR A O 1
ATOM 1660 N N . GLU A 1 217 ? -16.721 -1.772 26.877 1.00 94.88 217 GLU A N 1
ATOM 1661 C CA . GLU A 1 217 ? -16.253 -1.213 25.599 1.00 94.88 217 GLU A CA 1
ATOM 1662 C C . GLU A 1 217 ? -15.402 0.045 25.809 1.00 94.88 217 GLU A C 1
ATOM 1664 O O . GLU A 1 217 ? -14.395 0.222 25.129 1.00 94.88 217 GLU A O 1
ATOM 1669 N N . ILE A 1 218 ? -15.735 0.870 26.805 1.00 94.50 218 ILE A N 1
ATOM 1670 C CA . ILE A 1 218 ? -14.930 2.034 27.201 1.00 94.50 218 ILE A CA 1
ATOM 1671 C C . ILE A 1 218 ? -13.556 1.589 27.723 1.00 94.50 218 ILE A C 1
ATOM 1673 O O . ILE A 1 218 ? -12.538 2.168 27.345 1.00 94.50 218 ILE A O 1
ATOM 1677 N N . LYS A 1 219 ? -13.488 0.522 28.533 1.00 95.56 219 LYS A N 1
ATOM 1678 C CA . LYS A 1 219 ? -12.206 -0.057 28.970 1.00 95.56 219 LYS A CA 1
ATOM 1679 C C . LYS A 1 219 ? -11.398 -0.592 27.783 1.00 95.56 219 LYS A C 1
ATOM 1681 O O . LYS A 1 219 ? -10.202 -0.320 27.696 1.00 95.56 219 LYS A O 1
ATOM 1686 N N . ASN A 1 220 ? -12.046 -1.302 26.854 1.00 95.12 220 ASN A N 1
ATOM 1687 C CA . ASN A 1 220 ? -11.409 -1.772 25.618 1.00 95.12 220 ASN A CA 1
ATOM 1688 C C . ASN A 1 220 ? -10.853 -0.606 24.789 1.00 95.12 220 ASN A C 1
ATOM 1690 O O . ASN A 1 220 ? -9.768 -0.718 24.221 1.00 95.12 220 ASN A O 1
ATOM 1694 N N . LEU A 1 221 ? -11.596 0.501 24.716 1.00 93.94 221 LEU A N 1
ATOM 1695 C CA . LEU A 1 221 ? -11.207 1.700 23.985 1.00 93.94 221 LEU A CA 1
ATOM 1696 C C . LEU A 1 221 ? -9.986 2.355 24.627 1.00 93.94 221 LEU A C 1
ATOM 1698 O O . LEU A 1 221 ? -9.027 2.646 23.920 1.00 93.94 221 LEU A O 1
ATOM 1702 N N . ALA A 1 222 ? -9.984 2.522 25.951 1.00 94.25 222 ALA A N 1
ATOM 1703 C CA . ALA A 1 222 ? -8.847 3.075 26.682 1.00 94.25 222 ALA A CA 1
ATOM 1704 C C . ALA A 1 222 ? -7.571 2.236 26.485 1.00 94.25 222 ALA A C 1
ATOM 1706 O O . ALA A 1 222 ? -6.508 2.783 26.197 1.00 94.25 222 ALA A O 1
ATOM 1707 N N . GLU A 1 223 ? -7.680 0.906 26.567 1.00 95.38 223 GLU A N 1
ATOM 1708 C CA . GLU A 1 223 ? -6.560 -0.011 26.318 1.00 95.38 223 GLU A CA 1
ATOM 1709 C C . GLU A 1 223 ? -6.036 0.102 24.878 1.00 95.38 223 GLU A C 1
ATOM 1711 O O . GLU A 1 223 ? -4.826 0.180 24.644 1.00 95.38 223 GLU A O 1
ATOM 1716 N N . ALA A 1 224 ? -6.943 0.118 23.898 1.00 94.44 224 ALA A N 1
ATOM 1717 C CA . ALA A 1 224 ? -6.575 0.225 22.495 1.00 94.44 224 ALA A CA 1
ATOM 1718 C C . ALA A 1 224 ? -5.919 1.579 22.186 1.00 94.44 224 ALA A C 1
ATOM 1720 O O . ALA A 1 224 ? -4.865 1.593 21.559 1.00 94.44 224 ALA A O 1
ATOM 1721 N N . LEU A 1 225 ? -6.469 2.692 22.684 1.00 93.50 225 LEU A N 1
ATOM 1722 C CA . LEU A 1 225 ? -5.879 4.028 22.540 1.00 93.50 225 LEU A CA 1
ATOM 1723 C C . LEU A 1 225 ? -4.502 4.116 23.188 1.00 93.50 225 LEU A C 1
ATOM 1725 O O . LEU A 1 225 ? -3.579 4.622 22.565 1.00 93.50 225 LEU A O 1
ATOM 1729 N N . SER A 1 226 ? -4.340 3.590 24.404 1.00 95.25 226 SER A N 1
ATOM 1730 C CA . SER A 1 226 ? -3.036 3.555 25.073 1.00 95.25 226 SER A CA 1
ATOM 1731 C C . SER A 1 226 ? -2.003 2.793 24.243 1.00 95.25 226 SER A C 1
ATOM 1733 O O . SER A 1 226 ? -0.884 3.268 24.071 1.00 95.25 226 SER A O 1
ATOM 1735 N N . THR A 1 227 ? -2.397 1.655 23.667 1.00 95.31 227 THR A N 1
ATOM 1736 C CA . THR A 1 227 ? -1.507 0.853 22.818 1.00 95.31 227 THR A CA 1
ATOM 1737 C C . THR A 1 227 ? -1.155 1.598 21.530 1.00 95.31 227 THR A C 1
ATOM 1739 O O . THR A 1 227 ? 0.018 1.734 21.204 1.00 95.31 227 THR A O 1
ATOM 1742 N N . ILE A 1 228 ? -2.154 2.135 20.825 1.00 94.81 228 ILE A N 1
ATOM 1743 C CA . ILE A 1 228 ? -1.958 2.874 19.571 1.00 94.81 228 ILE A CA 1
ATOM 1744 C C . ILE A 1 228 ? -1.074 4.106 19.799 1.00 94.81 228 ILE A C 1
ATOM 1746 O O . ILE A 1 228 ? -0.134 4.324 19.043 1.00 94.81 228 ILE A O 1
ATOM 1750 N N . ASN A 1 229 ? -1.337 4.882 20.853 1.00 94.00 229 ASN A N 1
ATOM 1751 C CA . ASN A 1 229 ? -0.612 6.118 21.153 1.00 94.00 229 ASN A CA 1
ATOM 1752 C C . ASN A 1 229 ? 0.819 5.876 21.646 1.00 94.00 229 ASN A C 1
ATOM 1754 O O . ASN A 1 229 ? 1.643 6.778 21.551 1.00 94.00 229 ASN A O 1
ATOM 1758 N N . SER A 1 230 ? 1.126 4.679 22.155 1.00 95.00 230 SER A N 1
ATOM 1759 C CA . SER A 1 230 ? 2.505 4.294 22.477 1.00 95.00 230 SER A CA 1
ATOM 1760 C C . SER A 1 230 ? 3.354 3.981 21.239 1.00 95.00 230 SER A C 1
ATOM 1762 O O . SER A 1 230 ? 4.577 3.928 21.336 1.00 95.00 230 SER A O 1
ATOM 1764 N N . HIS A 1 231 ? 2.728 3.776 20.075 1.00 95.31 231 HIS A N 1
ATOM 1765 C CA . HIS A 1 231 ? 3.441 3.493 18.837 1.00 95.31 231 HIS A CA 1
ATOM 1766 C C . HIS A 1 231 ? 3.942 4.800 18.188 1.00 95.31 231 HIS A C 1
ATOM 1768 O O . HIS A 1 231 ? 3.135 5.717 18.017 1.00 95.31 231 HIS A O 1
ATOM 1774 N N . PRO A 1 232 ? 5.213 4.889 17.737 1.00 94.75 232 PRO A N 1
ATOM 1775 C CA . PRO A 1 232 ? 5.769 6.106 17.118 1.00 94.75 232 PRO A CA 1
ATOM 1776 C C . PRO A 1 232 ? 4.990 6.593 15.889 1.00 94.75 232 PRO A C 1
ATOM 1778 O O . PRO A 1 232 ? 4.961 7.778 15.575 1.00 94.75 232 PRO A O 1
ATOM 1781 N N . TYR A 1 233 ? 4.333 5.655 15.209 1.00 95.69 233 TYR A N 1
ATOM 1782 C CA . TYR A 1 233 ? 3.532 5.874 14.008 1.00 95.69 233 TYR A CA 1
ATOM 1783 C C . TYR A 1 233 ? 2.086 5.427 14.242 1.00 95.69 233 TYR A C 1
ATOM 1785 O O . TYR A 1 233 ? 1.609 4.462 13.638 1.00 95.69 233 TYR A O 1
ATOM 1793 N N . SER A 1 234 ? 1.417 6.048 15.208 1.00 95.31 234 SER A N 1
ATOM 1794 C CA . SER A 1 234 ? 0.086 5.660 15.697 1.00 95.31 234 SER A CA 1
ATOM 1795 C C . SER A 1 234 ? -0.982 5.623 14.593 1.00 95.31 234 SER A C 1
ATOM 1797 O O . SER A 1 234 ? -1.790 4.694 14.533 1.00 95.31 234 SER A O 1
ATOM 1799 N N . GLN A 1 235 ? -0.926 6.545 13.635 1.00 95.88 235 GLN A N 1
ATOM 1800 C CA . GLN A 1 235 ? -1.808 6.579 12.468 1.00 95.88 235 GLN A CA 1
ATOM 1801 C C . GLN A 1 235 ? -1.603 5.399 11.501 1.00 95.88 235 GLN A C 1
ATOM 1803 O O . GLN A 1 235 ? -2.500 5.084 10.723 1.00 95.88 235 GLN A O 1
ATOM 1808 N N . PHE A 1 236 ? -0.466 4.703 11.559 1.00 96.62 236 PHE A N 1
ATOM 1809 C CA . PHE A 1 236 ? -0.172 3.525 10.734 1.00 96.62 236 PHE A CA 1
ATOM 1810 C C . PHE A 1 236 ? -0.183 2.221 11.537 1.00 96.62 236 PHE A C 1
ATOM 1812 O O . PHE A 1 236 ? 0.256 1.181 11.040 1.00 96.62 236 PHE A O 1
ATOM 1819 N N . PHE A 1 237 ? -0.720 2.243 12.761 1.00 95.50 237 PHE A N 1
ATOM 1820 C CA . PHE A 1 237 ? -0.679 1.114 13.691 1.00 95.50 237 PHE A CA 1
ATOM 1821 C C . PHE A 1 237 ? -1.243 -0.187 13.099 1.00 95.50 237 PHE A C 1
ATOM 1823 O O . PHE A 1 237 ? -0.735 -1.265 13.384 1.00 95.50 237 PHE A O 1
ATOM 1830 N N . ARG A 1 238 ? -2.244 -0.120 12.211 1.00 93.31 238 ARG A N 1
ATOM 1831 C CA . ARG A 1 238 ? -2.778 -1.313 11.528 1.00 93.31 238 ARG A CA 1
ATOM 1832 C C . ARG A 1 238 ? -1.721 -2.074 10.714 1.00 93.31 238 ARG A C 1
ATOM 1834 O O . ARG A 1 238 ? -1.808 -3.298 10.608 1.00 93.31 238 ARG A O 1
ATOM 1841 N N . CYS A 1 239 ? -0.762 -1.359 10.135 1.00 92.50 239 CYS A N 1
ATOM 1842 C CA . CYS A 1 239 ? 0.311 -1.946 9.339 1.00 92.50 239 CYS A CA 1
ATOM 1843 C C . CYS A 1 239 ? 1.526 -2.238 10.224 1.00 92.50 239 CYS A C 1
ATOM 1845 O O . CYS A 1 239 ? 1.982 -3.373 10.247 1.00 92.50 239 CYS A O 1
ATOM 1847 N N . LEU A 1 240 ? 1.962 -1.257 11.020 1.00 95.44 240 LEU A N 1
ATOM 1848 C CA . LEU A 1 240 ? 3.232 -1.298 11.756 1.00 95.44 240 LEU A CA 1
ATOM 1849 C C . LEU A 1 240 ? 3.153 -1.874 13.179 1.00 95.44 240 LEU A C 1
ATOM 1851 O O . LEU A 1 240 ? 4.178 -2.218 13.754 1.00 95.44 240 LEU A O 1
ATOM 1855 N N . GLY A 1 241 ? 1.961 -1.977 13.767 1.00 92.94 241 GLY A N 1
ATOM 1856 C CA . GLY A 1 241 ? 1.803 -2.487 15.129 1.00 92.94 241 GLY A CA 1
ATOM 1857 C C . GLY A 1 241 ? 2.126 -3.979 15.239 1.00 92.94 241 GLY A C 1
ATOM 1858 O O . GLY A 1 241 ? 2.067 -4.725 14.261 1.00 92.94 241 GLY A O 1
ATOM 1859 N N . GLN A 1 242 ? 2.400 -4.459 16.448 1.00 92.00 242 GLN A N 1
ATOM 1860 C CA . GLN A 1 242 ? 2.702 -5.876 16.664 1.00 92.00 242 GLN A CA 1
ATOM 1861 C C . GLN A 1 242 ? 1.484 -6.770 16.357 1.00 92.00 242 GLN A C 1
ATOM 1863 O O . GLN A 1 242 ? 0.330 -6.382 16.567 1.00 92.00 242 GLN A O 1
ATOM 1868 N N . SER A 1 243 ? 1.724 -7.970 15.816 1.00 89.25 243 SER A N 1
ATOM 1869 C CA . SER A 1 243 ? 0.666 -8.911 15.400 1.00 89.25 243 SER A CA 1
ATOM 1870 C C . SER A 1 243 ? -0.263 -9.329 16.530 1.00 89.25 243 SER A C 1
ATOM 1872 O O . SER A 1 243 ? -1.481 -9.357 16.348 1.00 89.25 243 SER A O 1
ATOM 1874 N N . ASP A 1 244 ? 0.295 -9.566 17.708 1.00 90.69 244 ASP A N 1
ATOM 1875 C CA . ASP A 1 244 ? -0.435 -9.880 18.930 1.00 90.69 244 ASP A CA 1
ATOM 1876 C C . ASP A 1 244 ? -1.280 -8.705 19.436 1.00 90.69 244 ASP A C 1
ATOM 1878 O O . ASP A 1 244 ? -2.208 -8.926 20.195 1.00 90.69 244 ASP A O 1
ATOM 1882 N N . GLN A 1 245 ? -1.047 -7.468 18.992 1.00 92.44 245 GLN A N 1
ATOM 1883 C CA . GLN A 1 245 ? -1.842 -6.300 19.386 1.00 92.44 245 GLN A CA 1
ATOM 1884 C C . GLN A 1 245 ? -2.986 -5.992 18.411 1.00 92.44 245 GLN A C 1
ATOM 1886 O O . GLN A 1 245 ? -3.864 -5.181 18.717 1.00 92.44 245 GLN A O 1
ATOM 1891 N N . MET A 1 246 ? -3.035 -6.645 17.245 1.00 90.62 246 MET A N 1
ATOM 1892 C CA . MET A 1 246 ? -4.026 -6.343 16.204 1.00 90.62 246 MET A CA 1
ATOM 1893 C C . MET A 1 246 ? -5.465 -6.650 16.614 1.00 90.62 246 MET A C 1
ATOM 1895 O O . MET A 1 246 ? -6.383 -5.967 16.152 1.00 90.62 246 MET A O 1
ATOM 1899 N N . TYR A 1 247 ? -5.689 -7.612 17.518 1.00 91.75 247 TYR A N 1
ATOM 1900 C CA . TYR A 1 247 ? -7.030 -7.887 18.051 1.00 91.75 247 TYR A CA 1
ATOM 1901 C C . TYR A 1 247 ? -7.626 -6.655 18.741 1.00 91.75 247 TYR A C 1
ATOM 1903 O O . TYR A 1 247 ? -8.852 -6.505 18.787 1.00 91.75 247 TYR A O 1
ATOM 1911 N N . LYS A 1 248 ? -6.777 -5.738 19.236 1.00 91.56 248 LYS A N 1
ATOM 1912 C CA . LYS A 1 248 ? -7.233 -4.514 19.888 1.00 91.56 248 LYS A CA 1
ATOM 1913 C C . LYS A 1 248 ? -8.000 -3.614 18.935 1.00 91.56 248 LYS A C 1
ATOM 1915 O O . LYS A 1 248 ? -8.879 -2.895 19.397 1.00 91.56 248 LYS A O 1
ATOM 1920 N N . LEU A 1 249 ? -7.733 -3.721 17.630 1.00 90.69 249 LEU A N 1
ATOM 1921 C CA . LEU A 1 249 ? -8.430 -2.974 16.592 1.00 90.69 249 LEU A CA 1
ATOM 1922 C C . LEU A 1 249 ? -9.776 -3.585 16.168 1.00 90.69 249 LEU A C 1
ATOM 1924 O O . LEU A 1 249 ? -10.475 -3.018 15.324 1.00 90.69 249 LEU A O 1
ATOM 1928 N N . SER A 1 250 ? -10.139 -4.757 16.695 1.00 91.44 250 SER A N 1
ATOM 1929 C CA . SER A 1 250 ? -11.321 -5.477 16.229 1.00 91.44 250 SER A CA 1
ATOM 1930 C C . SER A 1 250 ? -12.606 -4.691 16.490 1.00 91.44 250 SER A C 1
ATOM 1932 O O . SER A 1 250 ? -12.916 -4.323 17.624 1.00 91.44 250 SER A O 1
ATOM 1934 N N . ARG A 1 251 ? -13.429 -4.541 15.443 1.00 90.06 251 ARG A N 1
ATOM 1935 C CA . ARG A 1 251 ? -14.768 -3.932 15.531 1.00 90.06 251 ARG A CA 1
ATOM 1936 C C . ARG A 1 251 ? -15.670 -4.628 16.550 1.00 90.06 251 ARG A C 1
ATOM 1938 O O . ARG A 1 251 ? -16.564 -3.997 17.101 1.00 90.06 251 ARG A O 1
ATOM 1945 N N . SER A 1 252 ? -15.445 -5.917 16.817 1.00 92.31 252 SER A N 1
ATOM 1946 C CA . SER A 1 252 ? -16.228 -6.660 17.809 1.00 92.31 252 SER A CA 1
ATOM 1947 C C . SER A 1 252 ? -16.047 -6.151 19.242 1.00 92.31 252 SER A C 1
ATOM 1949 O O . SER A 1 252 ? -16.909 -6.430 20.069 1.00 92.31 252 SER A O 1
ATOM 1951 N N . ARG A 1 253 ? -14.978 -5.395 19.534 1.00 92.94 253 ARG A N 1
ATOM 1952 C CA . ARG A 1 253 ? -14.722 -4.803 20.858 1.00 92.94 253 ARG A CA 1
ATOM 1953 C C . ARG A 1 253 ? -15.533 -3.532 21.140 1.00 92.94 253 ARG A C 1
ATOM 1955 O O . ARG A 1 253 ? -15.528 -3.087 22.285 1.00 92.94 253 ARG A O 1
ATOM 1962 N N . PHE A 1 254 ? -16.186 -2.974 20.115 1.00 92.06 254 PHE A N 1
ATOM 1963 C CA . PHE A 1 254 ? -16.867 -1.671 20.139 1.00 92.06 254 PHE A CA 1
ATOM 1964 C C . PHE A 1 254 ? -18.280 -1.745 19.536 1.00 92.06 254 PHE A C 1
ATOM 1966 O O . PHE A 1 254 ? -18.727 -0.833 18.841 1.00 92.06 254 PHE A O 1
ATOM 1973 N N . ARG A 1 255 ? -18.967 -2.881 19.680 1.00 91.06 255 ARG A N 1
ATOM 1974 C CA . ARG A 1 255 ? -20.227 -3.146 18.969 1.00 91.06 255 ARG A CA 1
ATOM 1975 C C . ARG A 1 255 ? -21.325 -2.159 19.346 1.00 91.06 255 ARG A C 1
ATOM 1977 O O . ARG A 1 255 ? -22.091 -1.777 18.465 1.00 91.06 255 ARG A O 1
ATOM 1984 N N . ILE A 1 256 ? -21.432 -1.801 20.621 1.00 90.31 256 ILE A N 1
ATOM 1985 C CA . ILE A 1 256 ? -22.492 -0.927 21.121 1.00 90.31 256 ILE A CA 1
ATOM 1986 C C . ILE A 1 256 ? -22.141 0.532 20.815 1.00 90.31 256 ILE A C 1
ATOM 1988 O O . ILE A 1 256 ? -22.981 1.241 20.263 1.00 90.31 256 ILE A O 1
ATOM 1992 N N . LEU A 1 257 ? -20.886 0.947 21.034 1.00 88.62 257 LEU A N 1
ATOM 1993 C CA . LEU A 1 257 ? -20.399 2.285 20.665 1.00 88.62 257 LEU A CA 1
ATOM 1994 C C . LEU A 1 257 ? -20.564 2.582 19.167 1.00 88.62 257 LEU A C 1
ATOM 1996 O O . LEU A 1 257 ? -20.865 3.702 18.775 1.00 88.62 257 LEU A O 1
ATOM 2000 N N . MET A 1 258 ? -20.404 1.581 18.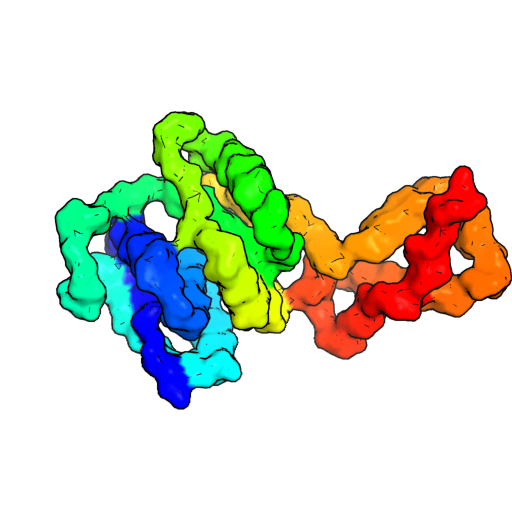303 1.00 88.06 258 MET A N 1
ATOM 2001 C CA . MET A 1 258 ? -20.595 1.766 16.861 1.00 88.06 258 MET A CA 1
ATOM 2002 C C . MET A 1 258 ? -22.076 1.836 16.442 1.00 88.06 258 MET A C 1
ATOM 2004 O O . MET A 1 258 ? -22.360 2.250 15.320 1.00 88.06 258 MET A O 1
ATOM 2008 N N . LYS A 1 259 ? -23.018 1.425 17.303 1.00 85.81 259 LYS A N 1
ATOM 2009 C CA . LYS A 1 259 ? -24.471 1.441 17.036 1.00 85.81 259 LYS A CA 1
ATOM 2010 C C . LYS A 1 259 ? -25.195 2.627 17.667 1.00 85.81 259 LYS A C 1
ATOM 2012 O O . LYS A 1 259 ? -26.299 2.956 17.254 1.00 85.81 259 LYS A O 1
ATOM 2017 N N . SER A 1 260 ? -24.605 3.277 18.661 1.00 74.94 260 SER A N 1
ATOM 2018 C CA . SER A 1 260 ? -25.270 4.313 19.453 1.00 74.94 260 SER A CA 1
ATOM 2019 C C . SER A 1 260 ? -25.571 5.615 18.703 1.00 74.94 260 SER A C 1
ATOM 2021 O O . SER A 1 260 ? -26.352 6.422 19.193 1.00 74.94 260 SER A O 1
ATOM 2023 N N . LYS A 1 261 ? -25.045 5.798 17.485 1.00 59.84 261 LYS A N 1
ATOM 2024 C CA . LYS A 1 261 ? -25.431 6.904 16.592 1.00 59.84 261 LYS A CA 1
ATOM 2025 C C . LYS A 1 261 ? -26.845 6.752 16.007 1.00 59.84 261 LYS A C 1
ATOM 2027 O O . LYS A 1 261 ? -27.367 7.701 15.448 1.00 59.84 261 LYS A O 1
ATOM 2032 N N . SER A 1 262 ? -27.475 5.580 16.115 1.00 47.91 262 SER A N 1
ATOM 2033 C CA . SER A 1 262 ? -28.816 5.345 15.557 1.00 47.91 262 SER A CA 1
ATOM 2034 C C . SER A 1 262 ? -29.969 5.924 16.389 1.00 47.91 262 SER A C 1
ATOM 2036 O O . SER A 1 262 ? -31.097 5.894 15.911 1.00 47.91 262 SER A O 1
ATOM 2038 N N . ASN A 1 263 ? -29.707 6.408 17.611 1.00 40.09 263 ASN A N 1
ATOM 2039 C CA . ASN A 1 263 ? -30.739 6.782 18.592 1.00 40.09 263 ASN A CA 1
ATOM 2040 C C . ASN A 1 263 ? -30.576 8.208 19.169 1.00 40.09 263 ASN A C 1
ATOM 2042 O O . ASN A 1 263 ? -31.197 8.519 20.185 1.00 40.09 263 ASN A O 1
ATOM 2046 N N . LEU A 1 264 ? -29.742 9.047 18.549 1.00 42.75 264 LEU A N 1
ATOM 2047 C CA . LEU A 1 264 ? -29.600 10.486 18.817 1.00 42.75 264 LEU A CA 1
ATOM 2048 C C . LEU A 1 264 ? -29.865 11.251 17.520 1.00 42.75 264 LEU A C 1
ATOM 2050 O O . LEU A 1 264 ? -30.458 12.345 17.611 1.00 42.75 264 LEU A O 1
#

pLDDT: mean 90.82, std 8.65, range [40.09, 98.38]

Organism: NCBI:txid186058

Sequence (264 aa):
MTDCIFIVRDANDRSGRAFASCCALIWDCDESSALCVYAGSIITLVAPSLIPHFRTMSTVLGVSLIDVSLPSEIDSLFLDEDAIVKMDWATIAVIWACGVMCLFKSVTAANFQGFMRKRVKELVNRAGIVPDKGATAPFTFSQAQMVRQKLGGDRDFCGNVILFLLGEAQSGSDFAPICEYLTEFLAWNGMGAFTFISKEFIETRSAILRELSLRTEIKNLAEALSTINSHPYSQFFRCLGQSDQMYKLSRSRFRILMKSKSNL

Radius of gyration: 20.75 Å; chains: 1; bounding box: 53×42×64 Å

Foldseek 3Di:
DAEEEAEEEDPPDPQCLSVLLLLVCLLPDPDLLNLLRSLVNLLCNVPVVLVVVSCVLNVVVVYDYDYDYPPVRVVVSVDDPVPRHGDDPLLSLLQNLLSLCLLFDDDDLVCVVVVQVVSSQVSCVLLVHDVVPDNHHSDDPVSSPSNNVRVSVDLSSNQVSLVVLVVLLPPPDSSNSSSVVSNVVQFQGVLVVLVCCCVPPVVVVDPVLVDPVCVQLNVLNVVLCVQLVPDPRSRNCCRNPDPVSNVSSDPVSCVVVVVVVVPD

Secondary structure (DSSP, 8-state):
-EEEEEEEE-TT--SSHHHHHHHHHHHT---HHHHHHHHHHHHHHH-GGGHHHHHHHHHHTTEEEEEEEETTTGGGGT--GGG-PPPPHHHHHHHHHHHHHHHH----HHHHHHHHHHHHHHHHHHTT--GGG----S--HHHHHHHHHHTTT-HHHHHHHHHHHHHHHTS-STTHHHHHHHHHHHTTTT-HHHHHHIIIIITTT-GGGG-GGGHHHHHHHHHHHHHHHHSTTGGGHHHHS-GGGGGGG-GGGGTTTTTGGGG-